Protein AF-A0AAV2IUC1-F1 (afdb_monomer)

Foldseek 3Di:
DDDDDPPQLQLCLFAVVVPDPDDPDDDPPPVVVPLQVVLLVLLVCLCPPQLLNVLLQVLCVLQVNHDDCVQAEDEGATPDQDQWAADLQSRHIYGNSVNDDDSLSSNLSSSLRSLVSSLCSPPVQDCRPDLLSLLLSLLQSLQASCVLAPPDPVVPDDDDVVPSSLVSSLVRSLVVCVSRDPDDSVVSSVSNVVNVVVSNCPNPPQNDRDNDSVSSHNPPGPPDDHNHRDDDNPDDDDDDDDDDDDAQPDPPGGDPVPHPPVSVVQVVCCVVPVDPDDDDPDDDPDDDDDDDDD

InterPro domains:
  IPR019165 Peptidase M76, ATP23 [PF09768] (38-206)
  IPR019165 Peptidase M76, ATP23 [PTHR21711] (30-210)

Radius of gyration: 23.93 Å; Cα contacts (8 Å, |Δi|>4): 328; chains: 1; bounding box: 78×71×51 Å

Secondary structure (DSSP, 8-state):
----------SGGG-GGGS-S-----S-HHHHHHHHHHHHHHHHHHHHH-HHHHHHHHHHHHTT-PPPHHHHEEEE--STT--EEEETTTTEEEEETTT--SHHHHHHHHHHHHHHHHHHHHH---TTT-HHHHHHHHHHHHHHSSTT--SS-TTS--S-HHHHHHHHHHHHHHHHHHHHS---HHHHHHHHHHHHHHHHT--TTTTS---STTTT-GGG--S--------PPS--------------SSTT---GGGS-HHHHHHHHHHHHHT-S--------S---------

Solvent-accessible surface area (backbone atoms only — not comparable to full-atom values): 18021 Å² total; per-residue (Å²): 138,86,79,81,77,77,80,75,78,76,43,54,84,41,40,61,81,78,77,58,100,71,84,80,89,67,98,54,72,74,65,55,55,54,54,47,48,51,40,52,53,45,48,51,50,26,52,78,68,33,35,56,35,43,38,50,51,50,51,25,43,56,32,56,50,69,78,48,66,91,76,28,50,42,75,42,71,46,55,82,88,54,49,53,44,61,42,77,90,80,58,28,34,40,35,13,44,84,63,50,87,46,65,73,53,42,39,29,46,55,27,24,32,47,42,43,52,46,41,41,59,76,65,66,55,42,73,79,89,32,66,57,46,38,34,30,44,35,27,30,21,28,53,54,28,43,74,51,52,88,84,82,48,91,90,55,92,64,99,49,71,75,56,54,41,53,52,42,17,52,57,47,20,45,51,54,50,59,72,43,41,101,60,57,69,68,61,45,49,50,43,39,63,75,40,37,71,68,26,64,70,50,30,78,93,58,76,45,77,41,88,47,71,78,49,28,48,70,93,70,70,74,92,79,69,71,53,87,42,78,87,70,80,90,85,76,84,85,73,86,76,76,88,71,87,75,67,36,94,53,90,90,43,84,46,54,92,76,44,54,72,69,59,51,51,48,52,51,49,29,70,78,66,77,49,96,78,81,81,85,80,81,82,75,91,83,84,82,88,82,90,78,92,131

Organism: Knipowitschia caucasica (NCBI:txid637954)

Structure (mmCIF, N/CA/C/O backbone):
data_AF-A0AAV2IUC1-F1
#
_entry.id   AF-A0AAV2IUC1-F1
#
loop_
_atom_site.group_PDB
_atom_site.id
_atom_site.type_symbol
_atom_site.label_atom_id
_atom_site.label_alt_id
_atom_site.label_comp_id
_atom_site.label_asym_id
_atom_site.label_entity_id
_atom_site.label_seq_id
_atom_site.pdbx_PDB_ins_code
_atom_site.Cartn_x
_atom_site.Cartn_y
_atom_site.Cartn_z
_atom_site.occupancy
_atom_site.B_iso_or_equiv
_atom_site.auth_seq_id
_atom_site.auth_comp_id
_atom_site.auth_asym_id
_atom_site.auth_atom_id
_atom_site.pdbx_PDB_model_num
ATOM 1 N N . MET A 1 1 ? 35.546 -25.249 9.249 1.00 30.86 1 MET A N 1
ATOM 2 C CA . MET A 1 1 ? 34.687 -25.058 8.066 1.00 30.86 1 MET A CA 1
ATOM 3 C C . MET A 1 1 ? 33.597 -24.102 8.484 1.00 30.86 1 MET A C 1
ATOM 5 O O . MET A 1 1 ? 32.862 -24.396 9.415 1.00 30.86 1 MET A O 1
ATOM 9 N N . ASP A 1 2 ? 33.664 -22.920 7.896 1.00 32.53 2 ASP A N 1
ATOM 10 C CA . ASP A 1 2 ? 32.886 -21.725 8.189 1.00 32.53 2 ASP A CA 1
ATOM 11 C C . ASP A 1 2 ? 31.489 -21.859 7.560 1.00 32.53 2 ASP A C 1
ATOM 13 O O . ASP A 1 2 ? 31.381 -22.175 6.375 1.00 32.53 2 ASP A O 1
ATOM 17 N N . GLN A 1 3 ? 30.432 -21.704 8.359 1.00 31.17 3 GLN A N 1
ATOM 18 C CA . GLN A 1 3 ? 29.056 -21.596 7.873 1.00 31.17 3 GLN A CA 1
ATOM 19 C C . GLN A 1 3 ? 28.688 -20.117 7.900 1.00 31.17 3 GLN A C 1
ATOM 21 O O . GLN A 1 3 ? 28.228 -19.586 8.910 1.00 31.17 3 GLN A O 1
ATOM 26 N N . THR A 1 4 ? 28.894 -19.463 6.764 1.00 32.50 4 THR A N 1
ATOM 27 C CA . THR A 1 4 ? 28.327 -18.158 6.451 1.00 32.50 4 THR A CA 1
ATOM 28 C C . THR A 1 4 ? 26.803 -18.247 6.534 1.00 32.50 4 THR A C 1
ATOM 30 O O . THR A 1 4 ? 26.138 -18.792 5.653 1.00 32.50 4 THR A O 1
ATOM 33 N N . LYS A 1 5 ? 26.231 -17.709 7.617 1.00 33.94 5 LYS A N 1
ATOM 34 C CA . LYS A 1 5 ? 24.828 -17.291 7.634 1.00 33.94 5 LYS A CA 1
ATOM 35 C C . LYS A 1 5 ? 24.685 -16.207 6.571 1.00 33.94 5 LYS A C 1
ATOM 37 O O . LYS A 1 5 ? 25.265 -15.134 6.704 1.00 33.94 5 LYS A O 1
ATOM 42 N N . GLN A 1 6 ? 23.974 -16.512 5.493 1.00 31.42 6 GLN A N 1
ATOM 43 C CA . GLN A 1 6 ? 23.418 -15.471 4.645 1.00 31.42 6 GLN A CA 1
ATOM 44 C C . GLN A 1 6 ? 22.388 -14.734 5.501 1.00 31.42 6 GLN A C 1
ATOM 46 O O . GLN A 1 6 ? 21.347 -15.297 5.827 1.00 31.42 6 GLN A O 1
ATOM 51 N N . ASP A 1 7 ? 22.720 -13.520 5.934 1.00 38.28 7 ASP A N 1
ATOM 52 C CA . ASP A 1 7 ? 21.735 -12.594 6.481 1.00 38.28 7 ASP A CA 1
ATOM 53 C C . ASP A 1 7 ? 20.749 -12.275 5.351 1.00 38.28 7 ASP A C 1
ATOM 55 O O . ASP A 1 7 ? 21.075 -11.592 4.378 1.00 38.28 7 ASP A O 1
ATOM 59 N N . GLU A 1 8 ? 19.569 -12.875 5.430 1.00 44.25 8 GLU A N 1
ATOM 60 C CA . GLU A 1 8 ? 18.488 -12.688 4.471 1.00 44.25 8 GLU A CA 1
ATOM 61 C C . GLU A 1 8 ? 17.992 -11.226 4.562 1.00 44.25 8 GLU A C 1
ATOM 63 O O . GLU A 1 8 ? 17.603 -10.740 5.624 1.00 44.25 8 GLU A O 1
ATOM 68 N N . ASP A 1 9 ? 18.074 -10.493 3.445 1.00 56.44 9 ASP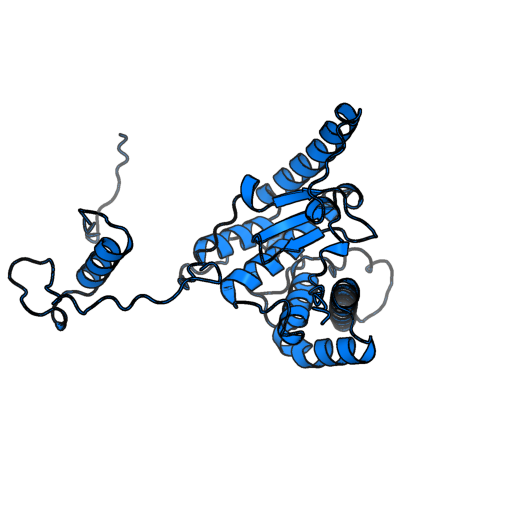 A N 1
ATOM 69 C CA . ASP A 1 9 ? 17.790 -9.052 3.325 1.00 56.44 9 ASP A CA 1
ATOM 70 C C . ASP A 1 9 ? 16.277 -8.793 3.376 1.00 56.44 9 ASP A C 1
ATOM 72 O O . ASP A 1 9 ? 15.610 -8.579 2.365 1.00 56.44 9 ASP A O 1
ATOM 76 N N . TYR A 1 10 ? 15.693 -8.893 4.565 1.00 53.81 10 TYR A N 1
ATOM 77 C CA . TYR A 1 10 ? 14.256 -8.740 4.787 1.00 53.81 10 TYR A CA 1
ATOM 78 C C . TYR A 1 10 ? 13.781 -7.274 4.824 1.00 53.81 10 TYR A C 1
ATOM 80 O O . TYR A 1 10 ? 12.581 -7.033 4.933 1.00 53.81 10 TYR A O 1
ATOM 88 N N . GLY A 1 11 ? 14.691 -6.295 4.756 1.00 57.28 11 GLY A N 1
ATOM 89 C CA . GLY A 1 11 ? 14.372 -4.886 5.023 1.00 57.28 11 GLY A CA 1
ATOM 90 C C . GLY A 1 11 ? 14.109 -4.583 6.508 1.00 57.28 11 GLY A C 1
ATOM 91 O O . GLY A 1 11 ? 13.688 -3.479 6.846 1.00 57.28 11 GLY A O 1
ATOM 92 N N . TYR A 1 12 ? 14.374 -5.535 7.415 1.00 55.41 12 TYR A N 1
ATOM 93 C CA . TYR A 1 12 ? 14.202 -5.357 8.865 1.00 55.41 12 TYR A CA 1
ATOM 94 C C . TYR A 1 12 ? 15.185 -4.366 9.492 1.00 55.41 12 TYR A C 1
ATOM 96 O O . TYR A 1 12 ? 14.948 -3.923 10.612 1.00 55.41 12 TYR A O 1
ATOM 104 N N . ASP A 1 13 ? 16.242 -3.968 8.778 1.00 58.75 13 ASP A N 1
ATOM 105 C CA . ASP A 1 13 ? 17.171 -2.915 9.217 1.00 58.75 13 ASP A CA 1
ATOM 106 C C . ASP A 1 13 ? 16.455 -1.576 9.473 1.00 58.75 13 ASP A C 1
ATOM 108 O O . ASP A 1 13 ? 16.957 -0.719 10.192 1.00 58.75 13 ASP A O 1
ATOM 112 N N . VAL A 1 14 ? 15.250 -1.418 8.923 1.00 58.66 14 VAL A N 1
ATOM 113 C CA . VAL A 1 14 ? 14.373 -0.261 9.112 1.00 58.66 14 VAL A CA 1
ATOM 114 C C . VAL A 1 14 ? 13.629 -0.286 10.462 1.00 58.66 14 VAL A C 1
ATOM 116 O O . VAL A 1 14 ? 13.237 0.763 10.981 1.00 58.66 14 VAL A O 1
ATOM 119 N N . PHE A 1 15 ? 13.455 -1.472 11.054 1.00 57.06 15 PHE A N 1
ATOM 120 C CA . PHE A 1 15 ? 12.685 -1.713 12.279 1.00 57.06 15 PHE A CA 1
ATOM 121 C C . PHE A 1 15 ? 13.601 -2.247 13.395 1.00 57.06 15 PHE A C 1
ATOM 123 O O . PHE A 1 15 ? 13.558 -3.436 13.736 1.00 57.06 15 PHE A O 1
ATOM 130 N N . PRO A 1 16 ? 14.438 -1.389 14.008 1.00 56.94 16 PRO A N 1
ATOM 131 C CA . PRO A 1 16 ? 15.475 -1.816 14.951 1.00 56.94 16 PRO A CA 1
ATOM 132 C C . PRO A 1 16 ? 14.917 -2.551 16.183 1.00 56.94 16 PRO A C 1
ATOM 134 O O . PRO A 1 16 ? 15.596 -3.407 16.758 1.00 56.94 16 PRO A O 1
ATOM 137 N N . GLY A 1 17 ? 13.661 -2.280 16.563 1.00 55.56 17 GLY A N 1
ATOM 138 C CA . GLY A 1 17 ? 12.966 -2.950 17.667 1.00 55.56 17 GLY A CA 1
ATOM 139 C C . GLY A 1 17 ? 12.721 -4.450 17.459 1.00 55.56 17 GLY A C 1
ATOM 140 O O . GLY A 1 17 ? 12.499 -5.168 18.434 1.00 55.56 17 GLY A O 1
ATOM 141 N N . ARG A 1 18 ? 12.805 -4.944 16.217 1.00 60.41 18 ARG A N 1
ATOM 142 C CA . ARG A 1 18 ? 12.524 -6.346 15.863 1.00 60.41 18 ARG A CA 1
ATOM 143 C C . ARG A 1 18 ? 13.768 -7.239 15.852 1.00 60.41 18 ARG A C 1
ATOM 145 O O . ARG A 1 18 ? 13.636 -8.455 15.951 1.00 60.41 18 ARG A O 1
ATOM 152 N N . ASN A 1 19 ? 14.967 -6.649 15.827 1.00 49.88 19 ASN A N 1
ATOM 153 C CA . ASN A 1 19 ? 16.230 -7.373 15.640 1.00 49.88 19 ASN A CA 1
ATOM 154 C C . ASN A 1 19 ? 17.021 -7.678 16.934 1.00 49.88 19 ASN A C 1
ATOM 156 O O . ASN A 1 19 ? 18.089 -8.277 16.842 1.00 49.88 19 ASN A O 1
ATOM 160 N N . ASN A 1 20 ? 16.555 -7.331 18.149 1.00 45.03 20 ASN A N 1
ATOM 161 C CA . ASN A 1 20 ? 17.348 -7.558 19.375 1.00 45.03 20 ASN A CA 1
ATOM 162 C C . ASN A 1 20 ? 16.566 -7.972 20.641 1.00 45.03 20 ASN A C 1
ATOM 164 O O . ASN A 1 20 ? 15.795 -7.212 21.218 1.00 45.03 20 ASN A O 1
ATOM 168 N N . THR A 1 21 ? 16.933 -9.136 21.189 1.00 43.00 21 THR A N 1
ATOM 169 C CA . THR A 1 21 ? 16.549 -9.707 22.500 1.00 43.00 21 THR A CA 1
ATOM 170 C C . THR A 1 21 ? 17.243 -9.055 23.713 1.00 43.00 21 THR A C 1
ATOM 172 O O . THR A 1 21 ? 17.407 -9.682 24.759 1.00 43.00 21 THR A O 1
ATOM 175 N N . LYS A 1 22 ? 17.661 -7.785 23.639 1.00 38.84 22 LYS A N 1
ATOM 176 C CA . LYS A 1 22 ? 18.316 -7.099 24.773 1.00 38.84 22 LYS A CA 1
ATOM 177 C C . LYS A 1 22 ? 17.722 -5.723 25.039 1.00 38.84 22 LYS A C 1
ATOM 179 O O . LYS A 1 22 ? 18.336 -4.695 24.775 1.00 38.84 22 LYS A O 1
ATOM 184 N N . TYR A 1 23 ? 16.547 -5.717 25.660 1.00 37.31 23 TYR A N 1
ATOM 185 C CA . TYR A 1 23 ? 15.989 -4.518 26.276 1.00 37.31 23 TYR A CA 1
ATOM 186 C C . TYR A 1 23 ? 16.801 -4.172 27.540 1.00 37.31 23 TYR A C 1
ATOM 188 O O . TYR A 1 23 ? 16.647 -4.805 28.587 1.00 37.31 23 TYR A O 1
ATOM 196 N N . LYS A 1 24 ? 17.700 -3.179 27.467 1.00 35.50 24 LYS A N 1
ATOM 197 C CA . LYS A 1 24 ? 18.277 -2.568 28.675 1.00 35.50 24 LYS A CA 1
ATOM 198 C C . LYS A 1 24 ? 17.224 -1.653 29.297 1.00 35.50 24 LYS A C 1
ATOM 200 O O . LYS A 1 24 ? 16.929 -0.577 28.794 1.00 35.50 24 LYS A O 1
ATOM 205 N N . LYS A 1 25 ? 16.655 -2.114 30.410 1.00 38.88 25 LYS A N 1
ATOM 206 C CA . LYS A 1 25 ? 15.702 -1.381 31.245 1.00 38.88 25 LYS A CA 1
ATOM 207 C C . LYS A 1 25 ? 16.408 -0.185 31.900 1.00 38.88 25 LYS A C 1
ATOM 209 O O . LYS A 1 25 ? 17.186 -0.368 32.830 1.00 38.88 25 LYS A O 1
ATOM 214 N N . GLY A 1 26 ? 16.130 1.025 31.423 1.00 37.06 26 GLY A N 1
ATOM 215 C CA . GLY A 1 26 ? 16.568 2.267 32.060 1.00 37.06 26 GLY A CA 1
ATOM 216 C C . GLY A 1 26 ? 15.709 3.454 31.626 1.00 37.06 26 GLY A C 1
ATOM 217 O O . GLY A 1 26 ? 15.699 3.790 30.455 1.00 37.06 26 GLY A O 1
ATOM 218 N N . SER A 1 27 ? 14.975 4.041 32.578 1.00 43.00 27 SER A N 1
ATOM 219 C CA . SER A 1 27 ? 14.377 5.394 32.586 1.00 43.00 27 SER A CA 1
ATOM 220 C C . SER A 1 27 ? 13.785 5.969 31.274 1.00 43.00 27 SER A C 1
ATOM 222 O O . SER A 1 27 ? 14.118 7.087 30.900 1.00 43.00 27 SER A O 1
ATOM 224 N N . ILE A 1 28 ? 12.886 5.248 30.584 1.00 49.75 28 ILE A N 1
ATOM 225 C CA . ILE A 1 28 ? 12.195 5.710 29.344 1.00 49.75 28 ILE A CA 1
ATOM 226 C C . ILE A 1 28 ? 10.654 5.642 29.483 1.00 49.75 28 ILE A C 1
ATOM 228 O O . ILE A 1 28 ? 9.900 5.720 28.522 1.00 49.75 28 ILE A O 1
ATOM 232 N N . VAL A 1 29 ? 10.137 5.491 30.702 1.00 47.75 29 VAL A N 1
ATOM 233 C CA . VAL A 1 29 ? 8.723 5.139 30.899 1.00 47.75 29 VAL A CA 1
ATOM 234 C C . VAL A 1 29 ? 7.778 6.292 30.515 1.00 47.75 29 VAL A C 1
ATOM 236 O O . VAL A 1 29 ? 6.747 6.043 29.912 1.00 47.75 29 VAL A O 1
ATOM 239 N N . GLU A 1 30 ? 8.134 7.557 30.739 1.00 37.09 30 GLU A N 1
ATOM 240 C CA . GLU A 1 30 ? 7.184 8.677 30.584 1.00 37.09 30 GLU A CA 1
ATOM 241 C C . GLU A 1 30 ? 7.040 9.198 29.134 1.00 37.09 30 GLU A C 1
ATOM 243 O O . GLU A 1 30 ? 5.937 9.502 28.674 1.00 37.09 30 GLU A O 1
ATOM 248 N N . THR A 1 31 ? 8.130 9.219 28.358 1.00 46.59 31 THR A N 1
ATOM 249 C CA . THR A 1 31 ? 8.127 9.667 26.949 1.00 46.59 31 THR A CA 1
ATOM 250 C C . THR A 1 31 ? 7.590 8.591 25.999 1.00 46.59 31 THR A C 1
ATOM 252 O O . THR A 1 31 ? 6.896 8.901 25.034 1.00 46.59 31 THR A O 1
ATOM 255 N N . LEU A 1 32 ? 7.835 7.310 26.297 1.00 47.47 32 LEU A N 1
ATOM 256 C CA . LEU A 1 32 ? 7.344 6.195 25.482 1.00 47.47 32 LEU A CA 1
ATOM 257 C C . LEU A 1 32 ? 5.811 6.085 25.533 1.00 47.47 32 LEU A C 1
ATOM 259 O O . LEU A 1 32 ? 5.182 5.765 24.526 1.00 47.47 32 LEU A O 1
ATOM 263 N N . PHE A 1 33 ? 5.193 6.415 26.674 1.00 47.25 33 PHE A N 1
ATOM 264 C CA . PHE A 1 33 ? 3.736 6.376 26.819 1.00 47.25 33 PHE A CA 1
ATOM 265 C C . PHE A 1 33 ? 3.012 7.484 26.038 1.00 47.25 33 PHE A C 1
ATOM 267 O O . PHE A 1 33 ? 1.914 7.245 25.541 1.00 47.25 33 PHE A O 1
ATOM 274 N N . THR A 1 34 ? 3.601 8.671 25.866 1.00 56.97 34 THR A N 1
ATOM 275 C CA . THR A 1 34 ? 2.925 9.813 25.214 1.00 56.97 34 THR A CA 1
ATOM 276 C C . THR A 1 34 ? 2.964 9.750 23.684 1.00 56.97 34 THR A C 1
ATOM 278 O O . THR A 1 34 ? 1.941 9.992 23.035 1.00 56.97 34 THR A O 1
ATOM 281 N N . PHE A 1 35 ? 4.102 9.376 23.089 1.00 57.94 35 PHE A N 1
ATOM 282 C CA . PHE A 1 35 ? 4.220 9.226 21.630 1.00 57.94 35 PHE A CA 1
ATOM 283 C C . PHE A 1 35 ? 3.476 7.998 21.107 1.00 57.94 35 PHE A C 1
ATOM 285 O O . PHE A 1 35 ? 2.750 8.109 20.114 1.00 57.94 35 PHE A O 1
ATOM 292 N N . ASN A 1 36 ? 3.563 6.871 21.822 1.00 64.56 36 ASN A N 1
ATOM 293 C CA . ASN A 1 36 ? 2.796 5.679 21.476 1.00 64.56 36 ASN A CA 1
ATOM 294 C C . ASN A 1 36 ? 1.292 5.980 21.550 1.00 64.56 36 ASN A C 1
ATOM 296 O O . ASN A 1 36 ? 0.567 5.718 20.594 1.00 64.56 36 ASN A O 1
ATOM 300 N N . HIS A 1 37 ? 0.832 6.677 22.598 1.00 80.06 37 HIS A N 1
ATOM 301 C CA . HIS A 1 37 ? -0.564 7.107 22.695 1.00 80.06 37 HIS A CA 1
ATOM 302 C C . HIS A 1 37 ? -0.991 7.998 21.517 1.00 80.06 37 HIS A C 1
ATOM 304 O O . HIS A 1 37 ? -2.065 7.793 20.955 1.00 80.06 37 HIS A O 1
ATOM 310 N N . LYS A 1 38 ? -0.156 8.953 21.080 1.00 89.19 38 LYS A N 1
ATOM 311 C CA . LYS A 1 38 ? -0.465 9.785 19.903 1.00 89.19 38 LYS A CA 1
ATOM 312 C C . LYS A 1 38 ? -0.623 8.938 18.637 1.00 89.19 38 LYS A C 1
ATOM 314 O O . LYS A 1 38 ? -1.614 9.107 17.928 1.00 89.19 38 LYS A O 1
ATOM 319 N N . CYS A 1 39 ? 0.321 8.037 18.360 1.00 93.06 39 CYS A N 1
ATOM 320 C CA . CYS A 1 39 ? 0.242 7.152 17.197 1.00 93.06 39 CYS A CA 1
ATOM 321 C C . CYS A 1 39 ? -1.015 6.274 17.249 1.00 93.06 39 CYS A C 1
ATOM 323 O O . CYS A 1 39 ? -1.762 6.230 16.274 1.00 93.06 39 CYS A O 1
ATOM 325 N N . GLN A 1 40 ? -1.313 5.676 18.404 1.00 93.69 40 GLN A N 1
ATOM 326 C CA . GLN A 1 40 ? -2.501 4.844 18.610 1.00 93.69 40 GLN A CA 1
ATOM 327 C C . GLN A 1 40 ? -3.808 5.620 18.401 1.00 93.69 40 GLN A C 1
ATOM 329 O O . GLN A 1 40 ? -4.721 5.127 17.740 1.00 93.69 40 GLN A O 1
ATOM 334 N N . VAL A 1 41 ? -3.901 6.857 18.900 1.00 93.44 41 VAL A N 1
ATOM 335 C CA . VAL A 1 41 ? -5.072 7.725 18.684 1.00 93.44 41 VAL A CA 1
ATOM 336 C C . VAL A 1 41 ? -5.233 8.069 17.204 1.00 93.44 41 VAL A C 1
ATOM 338 O O . VAL A 1 41 ? -6.336 7.982 16.661 1.00 93.44 41 VAL A O 1
ATOM 341 N N . MET A 1 42 ? -4.142 8.431 16.526 1.00 95.81 42 MET A N 1
ATOM 342 C CA . MET A 1 42 ? -4.182 8.755 15.099 1.00 95.81 42 MET A CA 1
ATOM 343 C C . MET A 1 42 ? -4.529 7.532 14.245 1.00 95.81 42 MET A C 1
ATOM 345 O O . MET A 1 42 ? -5.285 7.655 13.279 1.00 95.81 42 MET A O 1
ATOM 349 N N . LEU A 1 43 ? -4.014 6.356 14.605 1.00 96.25 43 LEU A N 1
ATOM 350 C CA . LEU A 1 43 ? -4.356 5.081 13.985 1.00 96.25 43 LEU A CA 1
ATOM 351 C C . LEU A 1 43 ? -5.841 4.761 14.175 1.00 96.25 43 LEU A C 1
ATOM 353 O O . LEU A 1 43 ? -6.518 4.447 13.198 1.00 96.25 43 LEU A O 1
ATOM 357 N N . GLN A 1 44 ? -6.365 4.891 15.397 1.00 95.06 44 GLN A N 1
ATOM 358 C CA . GLN A 1 44 ? -7.787 4.678 15.675 1.00 95.06 44 GLN A CA 1
ATOM 359 C C . GLN A 1 44 ? -8.646 5.569 14.777 1.00 95.06 44 GLN A C 1
ATOM 361 O O . GLN A 1 44 ? -9.541 5.092 14.083 1.00 95.06 44 GLN A O 1
ATOM 366 N N . PHE A 1 45 ? -8.314 6.859 14.713 1.00 95.44 45 PHE A N 1
ATOM 367 C CA . PHE A 1 45 ? -9.027 7.794 13.855 1.00 95.44 45 PHE A CA 1
ATOM 368 C C . PHE A 1 45 ? -8.906 7.427 12.368 1.00 95.44 45 PHE A C 1
ATOM 370 O O . PHE A 1 45 ? -9.892 7.516 11.634 1.00 95.44 45 PHE A O 1
ATOM 377 N N . ALA A 1 46 ? -7.728 6.992 11.909 1.00 96.00 46 ALA A N 1
ATOM 378 C CA . ALA A 1 46 ? -7.515 6.567 10.528 1.00 96.00 46 ALA A CA 1
ATOM 379 C C . ALA A 1 46 ? -8.392 5.359 10.171 1.00 96.00 46 ALA A C 1
ATOM 381 O O . ALA A 1 46 ? -9.095 5.397 9.163 1.00 96.00 46 ALA A O 1
ATOM 382 N N . VAL A 1 47 ? -8.403 4.328 11.014 1.00 94.81 47 VAL A N 1
ATOM 383 C CA . VAL A 1 47 ? -9.183 3.097 10.815 1.00 94.81 47 VAL A CA 1
ATOM 384 C C . VAL A 1 47 ? -10.692 3.364 10.863 1.00 94.81 47 VAL A C 1
ATOM 386 O O . VAL A 1 47 ? -11.433 2.858 10.019 1.00 94.81 47 VAL A O 1
ATOM 389 N N . ASP A 1 48 ? -11.155 4.211 11.783 1.00 91.88 48 ASP A N 1
ATOM 390 C CA . ASP A 1 48 ? -12.590 4.434 11.992 1.00 91.88 48 ASP A CA 1
ATOM 391 C C . ASP A 1 48 ? -13.222 5.388 10.975 1.00 91.88 48 ASP A C 1
ATOM 393 O O . ASP A 1 48 ? -14.409 5.256 10.631 1.00 91.88 48 ASP A O 1
ATOM 397 N N . THR A 1 49 ? -12.445 6.373 10.508 1.00 90.94 49 THR A N 1
ATOM 398 C CA . THR A 1 49 ? -12.968 7.512 9.738 1.00 90.94 49 THR A CA 1
ATOM 399 C C . THR A 1 49 ? -12.480 7.570 8.296 1.00 90.94 49 THR A C 1
ATOM 401 O O . THR A 1 49 ? -13.159 8.181 7.464 1.00 90.94 49 THR A O 1
ATOM 404 N N . SER A 1 50 ? -11.340 6.952 7.957 1.00 93.44 50 SER A N 1
ATOM 405 C CA . SER A 1 50 ? -10.855 6.949 6.576 1.00 93.44 50 SER A CA 1
ATOM 406 C C . SER A 1 50 ? -11.704 5.997 5.733 1.00 93.44 50 SER A C 1
ATOM 408 O O . SER A 1 50 ? -11.688 4.790 5.979 1.00 93.44 50 SER A O 1
ATOM 410 N N . PRO A 1 51 ? -12.415 6.479 4.696 1.00 93.38 51 PRO A N 1
ATOM 411 C CA . PRO A 1 51 ? -13.176 5.589 3.824 1.00 93.38 51 PRO A CA 1
ATOM 412 C C . PRO A 1 51 ? -12.260 4.593 3.099 1.00 93.38 51 PRO A C 1
ATOM 414 O O . PRO A 1 51 ? -12.662 3.459 2.870 1.00 93.38 51 PRO A O 1
ATOM 417 N N . TYR A 1 52 ? -11.004 4.974 2.840 1.00 94.62 52 TYR A N 1
ATOM 418 C CA . TYR A 1 52 ? -10.004 4.097 2.237 1.00 94.62 52 TYR A CA 1
ATOM 419 C C . TYR A 1 52 ? -9.677 2.910 3.144 1.00 94.62 52 TYR A C 1
ATOM 421 O O . TYR A 1 52 ? -9.791 1.762 2.719 1.00 94.62 52 TYR A O 1
ATOM 429 N N . ALA A 1 53 ? -9.343 3.184 4.409 1.00 95.69 53 ALA A N 1
ATOM 430 C CA . ALA A 1 53 ? -9.033 2.139 5.378 1.00 95.69 53 ALA A CA 1
ATOM 431 C C . ALA A 1 53 ? -10.245 1.227 5.605 1.00 95.69 53 ALA A C 1
ATOM 433 O O . ALA A 1 53 ? -10.111 0.009 5.560 1.00 95.69 53 ALA A O 1
ATOM 434 N N . LYS A 1 54 ? -11.450 1.791 5.759 1.00 95.19 54 LYS A N 1
ATOM 435 C CA . LYS A 1 54 ? -12.678 1.002 5.948 1.00 95.19 54 LYS A CA 1
ATOM 436 C C . LYS A 1 54 ? -12.976 0.083 4.769 1.00 95.19 54 LYS A C 1
ATOM 438 O O . LYS A 1 54 ? -13.375 -1.059 4.986 1.00 95.19 54 LYS A O 1
ATOM 443 N N . LEU A 1 55 ? -12.792 0.568 3.541 1.00 94.94 55 LEU A N 1
ATOM 444 C CA . LEU A 1 55 ? -12.994 -0.235 2.339 1.00 94.94 55 LEU A CA 1
ATOM 445 C C . LEU A 1 55 ? -11.997 -1.399 2.299 1.00 94.94 55 LEU A C 1
ATOM 447 O O . LEU A 1 55 ? -12.423 -2.540 2.137 1.00 94.94 55 LEU A O 1
ATO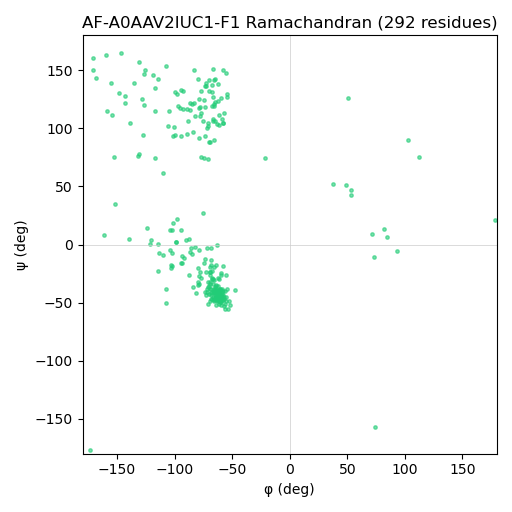M 451 N N . LEU A 1 56 ? -10.706 -1.135 2.525 1.00 95.88 56 LEU A N 1
ATOM 452 C CA . LEU A 1 56 ? -9.666 -2.170 2.565 1.00 95.88 56 LEU A CA 1
ATOM 453 C C . LEU A 1 56 ? -9.926 -3.203 3.665 1.00 95.88 56 LEU A C 1
ATOM 455 O O . LEU A 1 56 ? -9.943 -4.397 3.386 1.00 95.88 56 LEU A O 1
ATOM 459 N N . LEU A 1 57 ? -10.217 -2.763 4.890 1.00 95.75 57 LEU A N 1
ATOM 460 C CA . LEU A 1 57 ? -10.521 -3.651 6.017 1.00 95.75 57 LEU A CA 1
ATOM 461 C C . LEU A 1 57 ? -11.760 -4.518 5.748 1.00 95.75 57 LEU A C 1
ATOM 463 O O . LEU A 1 57 ? -11.770 -5.703 6.080 1.00 95.75 57 LEU A O 1
ATOM 467 N N . SER A 1 58 ? -12.791 -3.950 5.116 1.00 94.50 58 SER A N 1
ATOM 468 C CA . SER A 1 58 ? -13.987 -4.688 4.695 1.00 94.50 58 SER A CA 1
ATOM 469 C C . SER A 1 58 ? -13.660 -5.727 3.618 1.00 94.50 58 SER A C 1
ATOM 471 O O . SER A 1 58 ? -14.037 -6.891 3.746 1.00 94.50 58 SER A O 1
ATOM 473 N N . ALA A 1 59 ? -12.902 -5.339 2.589 1.00 94.00 59 ALA A N 1
ATOM 474 C CA . ALA A 1 59 ? -12.475 -6.243 1.525 1.00 94.00 59 ALA A CA 1
ATOM 475 C C . ALA A 1 59 ? -11.624 -7.398 2.074 1.00 94.00 59 ALA A C 1
ATOM 477 O O . ALA A 1 59 ? -11.889 -8.556 1.772 1.00 94.00 59 ALA A O 1
ATOM 478 N N . MET A 1 60 ? -10.662 -7.101 2.948 1.00 94.69 60 MET A N 1
ATOM 479 C CA . MET A 1 60 ? -9.825 -8.103 3.608 1.00 94.69 60 MET A CA 1
ATOM 480 C C . MET A 1 60 ? -10.644 -9.063 4.476 1.00 94.69 60 MET A C 1
ATOM 482 O O . MET A 1 60 ? -10.434 -10.274 4.412 1.00 94.69 60 MET A O 1
ATOM 486 N N . LYS A 1 61 ? -11.625 -8.553 5.235 1.00 94.56 61 LYS A N 1
ATOM 487 C CA . LYS A 1 61 ? -12.558 -9.391 6.001 1.00 94.56 61 LYS A CA 1
ATOM 488 C C . LYS A 1 61 ? -13.342 -10.339 5.086 1.00 94.56 61 LYS A C 1
ATOM 490 O O . LYS A 1 61 ? -13.455 -11.519 5.401 1.00 94.56 61 LYS A O 1
ATOM 495 N N . ASN A 1 62 ? -13.845 -9.844 3.955 1.00 91.81 62 ASN A N 1
ATOM 496 C CA . ASN A 1 62 ? -14.617 -10.645 2.999 1.00 91.81 62 ASN A CA 1
ATOM 497 C C . ASN A 1 62 ? -13.763 -11.689 2.257 1.00 91.81 62 ASN A C 1
ATOM 499 O O . ASN A 1 62 ? -14.287 -12.726 1.857 1.00 91.81 62 ASN A O 1
ATOM 503 N N . SER A 1 63 ? -12.459 -11.443 2.120 1.00 89.25 63 SER A N 1
ATOM 504 C CA . SER A 1 63 ? -11.489 -12.381 1.537 1.00 89.25 63 SER A CA 1
ATOM 505 C C . SER A 1 63 ? -10.887 -13.371 2.547 1.00 89.25 63 SER A C 1
ATOM 507 O O . SER A 1 63 ? -9.990 -14.128 2.194 1.00 89.25 63 SER A O 1
ATOM 509 N N . GLY A 1 64 ? -11.343 -13.373 3.807 1.00 91.25 64 GLY A N 1
ATOM 510 C CA . GLY A 1 64 ? -10.853 -14.298 4.839 1.00 91.25 64 GLY A CA 1
ATOM 511 C C . GLY A 1 64 ? -9.571 -13.862 5.563 1.00 91.25 64 GLY A C 1
ATOM 512 O O . GLY A 1 64 ? -9.066 -14.605 6.400 1.00 91.25 64 GLY A O 1
ATOM 513 N N . CYS A 1 65 ? -9.077 -12.646 5.321 1.00 91.06 65 CYS A N 1
ATOM 514 C CA . CYS A 1 65 ? -7.871 -12.093 5.947 1.00 91.06 65 CYS A CA 1
ATOM 515 C C . CYS A 1 65 ? -8.227 -10.972 6.924 1.00 91.06 65 CYS A C 1
ATOM 517 O O . CYS A 1 65 ? -7.864 -9.811 6.738 1.00 91.06 65 CYS A O 1
ATOM 519 N N . GLN A 1 66 ? -9.002 -11.295 7.957 1.00 92.56 66 GLN A N 1
ATOM 520 C CA . GLN A 1 66 ? -9.490 -10.285 8.888 1.00 92.56 66 GLN A CA 1
ATOM 521 C C . GLN A 1 66 ? -8.344 -9.577 9.630 1.00 92.56 66 GLN A C 1
ATOM 523 O O . GLN A 1 66 ? -7.562 -10.197 10.350 1.00 92.56 66 GLN A O 1
ATOM 528 N N . VAL A 1 67 ? -8.312 -8.248 9.515 1.00 92.38 67 VAL A 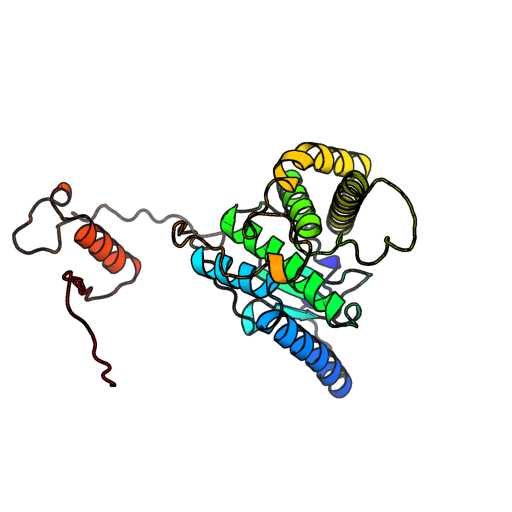N 1
ATOM 529 C CA . VAL A 1 67 ? -7.346 -7.388 10.202 1.00 92.38 67 VAL A CA 1
ATOM 530 C C . VAL A 1 67 ? -7.945 -6.858 11.502 1.00 92.38 67 VAL A C 1
ATOM 532 O O . VAL A 1 67 ? -8.926 -6.118 11.514 1.00 92.38 67 VAL A O 1
ATOM 535 N N . PHE A 1 68 ? -7.322 -7.231 12.612 1.00 90.06 68 PHE A N 1
ATOM 536 C CA . PHE A 1 68 ? -7.557 -6.691 13.951 1.00 90.06 68 PHE A CA 1
ATOM 537 C C . PHE A 1 68 ? -6.525 -5.621 14.296 1.00 90.06 68 PHE A C 1
ATOM 539 O O . PHE A 1 68 ? -5.326 -5.895 14.210 1.00 90.06 68 PHE A O 1
ATOM 546 N N . LYS A 1 69 ? -6.996 -4.453 14.746 1.00 88.62 69 LYS A N 1
ATOM 547 C CA . LYS A 1 69 ? -6.156 -3.308 15.118 1.00 88.62 69 LYS A CA 1
ATOM 548 C C . LYS A 1 69 ? -5.055 -3.696 16.115 1.00 88.62 69 LYS A C 1
ATOM 550 O O . LYS A 1 69 ? -3.885 -3.492 15.829 1.00 88.62 69 LYS A O 1
ATOM 555 N N . ASP A 1 70 ? -5.427 -4.349 17.215 1.00 87.00 70 ASP A N 1
ATOM 556 C CA . ASP A 1 70 ? -4.509 -4.637 18.331 1.00 87.00 70 ASP A CA 1
ATOM 557 C C . ASP A 1 70 ? -3.482 -5.747 18.032 1.00 87.00 70 ASP A C 1
ATOM 559 O O . ASP A 1 70 ? -2.533 -5.930 18.789 1.00 87.00 70 ASP A O 1
ATOM 563 N N . ARG A 1 71 ? -3.659 -6.502 16.938 1.00 90.12 71 ARG A N 1
ATOM 564 C CA . ARG A 1 71 ? -2.756 -7.601 16.540 1.00 90.12 71 ARG A CA 1
ATOM 565 C C . ARG A 1 71 ? -1.906 -7.259 15.322 1.00 90.12 71 ARG A C 1
ATOM 567 O O . ARG A 1 71 ? -0.754 -7.681 15.250 1.00 90.12 71 ARG A O 1
ATOM 574 N N . HIS A 1 72 ? -2.481 -6.547 14.357 1.00 94.69 72 HIS A N 1
ATOM 575 C CA . HIS A 1 72 ? -1.848 -6.316 13.060 1.00 94.69 72 HIS A CA 1
ATOM 576 C C . HIS A 1 72 ? -1.270 -4.913 12.909 1.00 94.69 72 HIS A C 1
ATOM 578 O O . HIS A 1 72 ? -0.659 -4.667 11.885 1.00 94.69 72 HIS A O 1
ATOM 584 N N . PHE A 1 73 ? -1.447 -3.996 13.862 1.00 95.75 73 PHE A N 1
ATOM 585 C CA . PHE A 1 73 ? -0.803 -2.685 13.805 1.00 95.75 73 PHE A CA 1
ATOM 586 C C . PHE A 1 73 ? 0.150 -2.500 14.981 1.00 95.75 73 PHE A C 1
ATOM 588 O O . PHE A 1 73 ? -0.210 -2.766 16.127 1.00 95.75 73 PHE A O 1
ATOM 595 N N . ALA A 1 74 ? 1.347 -2.001 14.692 1.00 93.56 74 ALA A N 1
ATOM 596 C CA . ALA A 1 74 ? 2.366 -1.679 15.678 1.00 93.56 74 ALA A CA 1
ATOM 597 C C . ALA A 1 74 ? 2.864 -0.246 15.460 1.00 93.56 74 ALA A C 1
ATOM 599 O O . ALA A 1 74 ? 3.295 0.108 14.367 1.00 93.56 74 ALA A O 1
ATOM 600 N N . CYS A 1 75 ? 2.799 0.581 16.502 1.00 93.56 75 CYS A N 1
ATOM 601 C CA . CYS A 1 75 ? 3.464 1.882 16.525 1.00 93.56 75 CYS A CA 1
ATOM 602 C C . CYS A 1 75 ? 4.881 1.688 17.069 1.00 93.56 75 CYS A C 1
ATOM 604 O O . CYS A 1 75 ? 5.037 1.276 18.221 1.00 93.56 75 CYS A O 1
ATOM 606 N N . GLU A 1 76 ? 5.887 1.968 16.245 1.00 90.69 76 GLU A N 1
ATOM 607 C CA . GLU A 1 76 ? 7.304 1.765 16.562 1.00 90.69 76 GLU A CA 1
ATOM 608 C C . GLU A 1 76 ? 8.110 3.027 16.225 1.00 90.69 76 GLU A C 1
ATOM 610 O O . GLU A 1 76 ? 7.687 3.842 15.403 1.00 90.69 76 GLU A O 1
ATOM 615 N N . ASP A 1 77 ? 9.271 3.193 16.860 1.00 88.44 77 ASP A N 1
ATOM 616 C CA . ASP A 1 77 ? 10.275 4.159 16.412 1.00 88.44 77 ASP A CA 1
ATOM 617 C C . ASP A 1 77 ? 11.156 3.476 15.360 1.00 88.44 77 ASP A C 1
ATOM 619 O O . ASP A 1 77 ? 11.755 2.431 15.627 1.00 88.44 77 ASP A O 1
ATOM 623 N N . CYS A 1 78 ? 11.209 4.052 14.162 1.00 85.75 78 CYS A N 1
ATOM 624 C CA . CYS A 1 78 ? 11.965 3.507 13.036 1.00 85.75 78 CYS A CA 1
ATOM 625 C C . CYS A 1 78 ? 13.210 4.340 12.746 1.00 85.75 78 CYS A C 1
ATOM 627 O O . CYS A 1 78 ? 13.216 5.557 12.962 1.00 85.75 78 CYS A O 1
ATOM 629 N N . ASP A 1 79 ? 14.221 3.707 12.161 1.00 79.19 79 ASP A N 1
ATOM 630 C CA . ASP A 1 79 ? 15.391 4.418 11.655 1.00 79.19 79 ASP A CA 1
ATOM 631 C C . ASP A 1 79 ? 15.125 4.991 10.251 1.00 79.19 79 ASP A C 1
ATOM 633 O O . ASP A 1 79 ? 14.354 4.458 9.452 1.00 79.19 79 ASP A O 1
ATOM 637 N N . GLY A 1 80 ? 15.775 6.111 9.931 1.00 77.69 80 GLY A N 1
ATOM 638 C CA . GLY A 1 80 ? 15.640 6.766 8.628 1.00 77.69 80 GLY A CA 1
ATOM 639 C C . GLY A 1 80 ? 14.313 7.512 8.428 1.00 77.69 80 GLY A C 1
ATOM 640 O O . GLY A 1 80 ? 13.668 7.958 9.374 1.00 77.69 80 GLY A O 1
ATOM 641 N N . SER A 1 81 ? 13.934 7.714 7.161 1.00 78.44 81 SER A N 1
ATOM 642 C CA . SER A 1 81 ? 12.792 8.552 6.748 1.00 78.44 81 SER A CA 1
ATOM 643 C C . SER A 1 81 ? 11.533 7.766 6.359 1.00 78.44 81 SER A C 1
ATOM 645 O O . SER A 1 81 ? 10.594 8.326 5.785 1.00 78.44 81 SER A O 1
ATOM 647 N N . VAL A 1 82 ? 11.491 6.469 6.662 1.00 85.25 82 VAL A N 1
ATOM 648 C CA . VAL A 1 82 ? 10.326 5.611 6.409 1.00 85.25 82 VAL A CA 1
ATOM 649 C C . VAL A 1 82 ? 9.169 5.957 7.338 1.00 85.25 82 VAL A C 1
ATOM 651 O O . VAL A 1 82 ? 9.353 6.278 8.507 1.00 85.25 82 VAL A O 1
ATOM 654 N N . SER A 1 83 ? 7.945 5.916 6.827 1.00 90.62 83 SER A N 1
ATOM 655 C CA . SER A 1 83 ? 6.763 6.243 7.636 1.00 90.62 83 SER A CA 1
ATOM 656 C C . SER A 1 83 ? 5.986 5.004 8.079 1.00 90.62 83 SER A C 1
ATOM 658 O O . SER A 1 83 ? 5.237 5.077 9.047 1.00 90.62 83 SER A O 1
ATOM 660 N N . GLY A 1 84 ? 6.207 3.861 7.437 1.00 93.31 84 GLY A N 1
ATOM 661 C CA . GLY A 1 84 ? 5.627 2.583 7.816 1.00 93.31 84 GLY A CA 1
ATOM 662 C C . GLY A 1 84 ? 6.191 1.444 6.975 1.00 93.31 84 GLY A C 1
ATOM 663 O O . GLY A 1 84 ? 7.101 1.661 6.172 1.00 93.31 84 GLY A O 1
ATOM 664 N N . GLY A 1 85 ? 5.665 0.246 7.201 1.00 93.69 85 GLY A N 1
ATOM 665 C CA . GLY A 1 85 ? 5.920 -0.919 6.363 1.00 93.69 85 GLY A CA 1
ATOM 666 C C . GLY A 1 85 ? 5.015 -2.094 6.720 1.00 93.69 85 GLY A C 1
ATOM 667 O O . GLY A 1 85 ? 4.479 -2.170 7.829 1.00 93.69 85 GLY A O 1
ATOM 668 N N . PHE A 1 86 ? 4.874 -3.033 5.790 1.00 95.31 86 PHE A N 1
ATOM 669 C CA . PHE A 1 86 ? 4.175 -4.294 6.001 1.00 95.31 86 PHE A CA 1
ATOM 670 C C . PHE A 1 86 ? 5.175 -5.443 6.155 1.00 95.31 86 PHE A C 1
ATOM 672 O O . PHE A 1 86 ? 5.885 -5.810 5.220 1.00 95.31 86 PHE A O 1
ATOM 679 N N . ASP A 1 87 ? 5.202 -6.044 7.340 1.00 91.44 87 ASP A N 1
ATOM 680 C CA . ASP A 1 87 ? 5.943 -7.268 7.608 1.00 91.44 87 ASP A CA 1
ATOM 681 C C . ASP A 1 87 ? 5.063 -8.479 7.288 1.00 91.44 87 ASP A C 1
ATOM 683 O O . ASP A 1 87 ? 4.153 -8.828 8.044 1.00 91.44 87 ASP A O 1
ATOM 687 N N . ALA A 1 88 ? 5.364 -9.152 6.179 1.00 90.56 88 ALA A N 1
ATOM 688 C CA . ALA A 1 88 ? 4.645 -10.340 5.742 1.00 90.56 88 ALA A CA 1
ATOM 689 C C . ALA A 1 88 ? 4.811 -11.547 6.684 1.00 90.56 88 ALA A C 1
ATOM 691 O O . ALA A 1 88 ? 3.885 -12.350 6.802 1.00 90.56 88 ALA A O 1
ATOM 692 N N . ALA A 1 89 ? 5.947 -11.679 7.379 1.00 88.12 89 ALA A N 1
ATOM 693 C CA . ALA A 1 89 ? 6.226 -12.831 8.236 1.00 88.12 89 ALA A CA 1
ATOM 694 C C . ALA A 1 89 ? 5.347 -12.827 9.493 1.00 88.12 89 ALA A C 1
ATOM 696 O O . ALA A 1 89 ? 4.789 -13.858 9.873 1.00 88.12 89 ALA A O 1
ATOM 697 N N . SER A 1 90 ? 5.178 -11.657 10.113 1.00 87.19 90 SER A N 1
ATOM 698 C CA . SER A 1 90 ? 4.267 -11.470 11.253 1.00 87.19 90 SER A CA 1
ATOM 699 C C . SER A 1 90 ? 2.858 -11.024 10.841 1.00 87.19 90 SER A C 1
ATOM 701 O O . SER A 1 90 ? 1.928 -11.064 11.653 1.00 87.19 90 SER A O 1
ATOM 703 N N . SER A 1 91 ? 2.690 -10.629 9.574 1.00 91.62 91 SER A N 1
ATOM 704 C CA . SER A 1 91 ? 1.498 -9.967 9.037 1.00 91.62 91 SER A CA 1
ATOM 705 C C . SER A 1 91 ? 1.108 -8.736 9.844 1.00 91.62 91 SER A C 1
ATOM 707 O O . SER A 1 91 ? -0.051 -8.549 10.217 1.00 91.62 91 SER A O 1
ATOM 709 N N . GLN A 1 92 ? 2.102 -7.903 10.135 1.00 94.06 92 GLN A N 1
ATOM 710 C CA . GLN A 1 92 ? 1.922 -6.659 10.865 1.00 94.06 92 GLN A CA 1
ATOM 711 C C . GLN A 1 92 ? 2.237 -5.455 9.989 1.00 94.06 92 GLN A C 1
ATOM 713 O O . GLN A 1 92 ? 3.179 -5.449 9.207 1.00 94.06 92 GLN A O 1
ATOM 718 N N . ILE A 1 93 ? 1.445 -4.415 10.181 1.00 96.12 93 ILE A N 1
ATOM 719 C CA . ILE A 1 93 ? 1.652 -3.069 9.687 1.00 96.12 93 ILE A CA 1
ATOM 720 C C . ILE A 1 93 ? 2.390 -2.300 10.777 1.00 96.12 93 ILE A C 1
ATOM 722 O O . ILE A 1 93 ? 1.865 -2.095 11.875 1.00 96.12 93 ILE A O 1
ATOM 726 N N . VAL A 1 94 ? 3.600 -1.865 10.464 1.00 94.88 94 VAL A N 1
ATOM 727 C CA . VAL A 1 94 ? 4.407 -1.008 11.324 1.00 94.88 94 VAL A CA 1
ATOM 728 C C . VAL A 1 94 ? 4.185 0.441 10.929 1.00 94.88 94 VAL A C 1
ATOM 730 O O . VAL A 1 94 ? 4.218 0.791 9.752 1.00 94.88 94 VAL A O 1
ATOM 733 N N . LEU A 1 95 ? 3.952 1.292 11.921 1.00 96.06 95 LEU A N 1
ATOM 734 C CA . LEU A 1 95 ? 3.765 2.728 11.775 1.00 96.06 95 LEU A CA 1
ATOM 735 C C . LEU A 1 95 ? 4.888 3.430 12.527 1.00 96.06 95 LEU A C 1
ATOM 737 O O . LEU A 1 95 ? 4.970 3.343 13.754 1.00 96.06 95 LEU A O 1
ATOM 741 N N . CYS A 1 96 ? 5.735 4.139 11.787 1.00 93.38 96 CYS A N 1
ATOM 742 C CA . CYS A 1 96 ? 6.898 4.823 12.333 1.00 93.38 96 CYS A CA 1
ATOM 743 C C . CYS A 1 96 ? 6.458 6.127 13.002 1.00 93.38 96 CYS A C 1
ATOM 745 O O . CYS A 1 96 ? 6.325 7.176 12.360 1.00 93.38 96 CYS A O 1
ATOM 747 N N . GLN A 1 97 ? 6.171 6.061 14.302 1.00 91.75 97 GLN A N 1
ATOM 748 C CA . GLN A 1 97 ? 5.547 7.154 15.054 1.00 91.75 97 GLN A CA 1
ATOM 749 C C . GLN A 1 97 ? 6.410 8.426 15.066 1.00 91.75 97 GLN A C 1
ATOM 751 O O . GLN A 1 97 ? 5.884 9.541 15.095 1.00 91.75 97 GLN A O 1
ATOM 756 N N . ASN A 1 98 ? 7.731 8.264 14.986 1.00 90.31 98 ASN A N 1
ATOM 757 C CA . ASN A 1 98 ? 8.705 9.344 14.914 1.00 90.31 98 ASN A CA 1
ATOM 758 C C . ASN A 1 98 ? 8.666 10.110 13.580 1.00 90.31 98 ASN A C 1
ATOM 760 O O . ASN A 1 98 ? 9.091 11.259 13.550 1.00 90.31 98 ASN A O 1
ATOM 764 N N . ASN A 1 99 ? 8.090 9.529 12.522 1.00 90.19 99 ASN A N 1
ATOM 765 C CA . ASN A 1 99 ? 8.004 10.132 11.186 1.00 90.19 99 ASN A CA 1
ATOM 766 C C . ASN A 1 99 ? 6.568 10.554 10.797 1.00 90.19 99 ASN A C 1
ATOM 768 O O . ASN A 1 99 ? 6.353 11.273 9.813 1.00 90.19 99 ASN A O 1
ATOM 772 N N . ILE A 1 100 ? 5.556 10.174 11.588 1.00 91.88 100 ILE A N 1
ATOM 773 C CA . ILE A 1 100 ? 4.148 10.520 11.346 1.00 91.88 100 ILE A CA 1
ATOM 774 C C . ILE A 1 100 ? 3.670 11.603 12.322 1.00 91.88 100 ILE A C 1
ATOM 776 O O . ILE A 1 100 ? 3.300 11.344 13.465 1.00 91.88 100 ILE A O 1
ATOM 780 N N . HIS A 1 101 ? 3.591 12.847 11.845 1.00 89.69 101 HIS A N 1
ATOM 781 C CA . HIS A 1 101 ? 3.211 13.981 12.700 1.00 89.69 101 HIS A CA 1
ATOM 782 C C . HIS A 1 101 ? 1.771 14.481 12.530 1.00 89.69 101 HIS A C 1
ATOM 784 O O . HIS A 1 101 ? 1.258 15.143 13.436 1.00 89.69 101 HIS A O 1
ATOM 790 N N . GLN A 1 102 ? 1.122 14.180 11.398 1.00 93.06 102 GLN A N 1
ATOM 791 C CA . GLN A 1 102 ? -0.191 14.718 11.016 1.00 93.06 102 GLN A CA 1
ATOM 792 C C . GLN A 1 102 ? -1.186 13.606 10.669 1.00 93.06 102 GLN A C 1
ATOM 794 O O . GLN A 1 102 ? -0.808 12.593 10.083 1.00 93.06 102 GLN A O 1
ATOM 799 N N . GLN A 1 103 ? -2.476 13.814 10.967 1.00 94.62 103 GLN A N 1
ATOM 800 C CA . GLN A 1 103 ? -3.520 12.809 10.712 1.00 94.62 103 GLN A CA 1
ATOM 801 C C . GLN A 1 103 ? -3.662 12.479 9.221 1.00 94.62 103 GLN A C 1
ATOM 803 O O . GLN A 1 103 ? -3.901 11.335 8.853 1.00 94.62 103 GLN A O 1
ATOM 808 N N . SER A 1 104 ? -3.488 13.471 8.347 1.00 92.50 104 SER A N 1
ATOM 809 C CA . SER A 1 104 ? -3.479 13.271 6.894 1.00 92.50 104 SER A CA 1
ATOM 810 C C . SER A 1 104 ? -2.351 12.337 6.447 1.00 92.50 104 SER A C 1
ATOM 812 O O . SER A 1 104 ? -2.579 11.500 5.578 1.00 92.50 104 SER A O 1
ATOM 814 N N . HIS A 1 105 ? -1.168 12.450 7.061 1.00 93.81 105 HIS A N 1
ATOM 815 C CA . HIS A 1 105 ? -0.036 11.566 6.798 1.00 93.81 105 HIS A CA 1
ATOM 816 C C . HIS A 1 105 ? -0.324 10.149 7.305 1.00 93.81 105 HIS A C 1
ATOM 818 O O . HIS A 1 105 ? -0.210 9.207 6.530 1.00 93.81 105 HIS A O 1
ATOM 824 N N . MET A 1 106 ? -0.824 10.009 8.540 1.00 95.75 106 MET A N 1
ATOM 825 C CA . MET A 1 106 ? -1.243 8.713 9.093 1.00 95.75 106 MET A CA 1
ATOM 826 C C . MET A 1 106 ? -2.266 8.008 8.201 1.00 95.75 106 MET A C 1
ATOM 828 O O . MET A 1 106 ? -2.121 6.829 7.909 1.00 95.75 106 MET A O 1
ATOM 832 N N . ASN A 1 107 ? -3.282 8.731 7.720 1.00 95.81 107 ASN A N 1
ATOM 833 C CA . ASN A 1 107 ? -4.308 8.155 6.851 1.00 95.81 107 ASN A CA 1
ATOM 834 C C . ASN A 1 107 ? -3.711 7.568 5.563 1.00 95.81 107 ASN A C 1
ATOM 836 O O . ASN A 1 107 ? -4.167 6.518 5.114 1.00 95.81 107 ASN A O 1
ATOM 840 N N . ARG A 1 108 ? -2.718 8.245 4.969 1.00 94.88 108 ARG A N 1
ATOM 841 C CA . ARG A 1 108 ? -2.029 7.778 3.757 1.00 94.88 108 ARG A CA 1
ATOM 842 C C . ARG A 1 108 ? -1.171 6.555 4.050 1.00 94.88 108 ARG A C 1
ATOM 844 O O . ARG A 1 108 ? -1.344 5.559 3.363 1.00 94.88 108 ARG A O 1
ATOM 851 N N . VAL A 1 109 ? -0.353 6.598 5.107 1.00 96.44 109 VAL A N 1
ATOM 852 C CA . VAL A 1 109 ? 0.497 5.466 5.517 1.00 96.44 109 VAL A CA 1
ATOM 853 C C . VAL A 1 109 ? -0.355 4.240 5.832 1.00 96.44 109 VAL A C 1
ATOM 855 O O . VAL A 1 109 ? -0.173 3.203 5.218 1.00 96.44 109 VAL A O 1
ATOM 858 N N . VAL A 1 110 ? -1.373 4.363 6.690 1.00 97.81 110 VAL A N 1
ATOM 859 C CA . VAL A 1 110 ? -2.273 3.242 7.015 1.00 97.81 110 VAL A CA 1
ATOM 860 C C . VAL A 1 110 ? -2.921 2.659 5.759 1.00 97.81 110 VAL A C 1
ATOM 862 O O . VAL A 1 110 ? -3.043 1.445 5.643 1.00 97.81 110 VAL A O 1
ATOM 865 N N . THR A 1 111 ? -3.327 3.501 4.806 1.00 97.69 111 THR A N 1
ATOM 866 C CA . THR A 1 111 ? -3.913 3.018 3.548 1.00 97.69 111 THR A CA 1
ATOM 867 C C . THR A 1 111 ? -2.873 2.309 2.679 1.00 97.69 111 THR A C 1
ATOM 869 O O . THR A 1 111 ? -3.178 1.255 2.131 1.00 97.69 111 THR A O 1
ATOM 872 N N . HIS A 1 112 ? -1.665 2.864 2.568 1.00 97.75 112 HIS A N 1
ATOM 873 C CA . HIS A 1 112 ? -0.537 2.285 1.839 1.00 97.75 112 HIS A CA 1
ATOM 874 C C . HIS A 1 112 ? -0.203 0.886 2.370 1.00 97.75 112 HIS A C 1
ATOM 876 O O . HIS A 1 112 ? -0.260 -0.090 1.626 1.00 97.75 112 HIS A O 1
ATOM 882 N N . GLU A 1 113 ? 0.004 0.764 3.681 1.00 98.00 113 GLU A N 1
ATOM 883 C CA . GLU A 1 113 ? 0.350 -0.517 4.299 1.00 98.00 113 GLU A CA 1
ATOM 884 C C . GLU A 1 113 ? -0.813 -1.522 4.277 1.00 98.00 113 GLU A C 1
ATOM 886 O O . GLU A 1 113 ? -0.604 -2.726 4.132 1.00 98.00 113 GLU A O 1
ATOM 891 N N . LEU A 1 114 ? -2.066 -1.057 4.355 1.00 98.19 114 LEU A N 1
ATOM 892 C CA . LEU A 1 114 ? -3.230 -1.928 4.163 1.00 98.19 114 LEU A CA 1
ATOM 893 C C . LEU A 1 114 ? -3.340 -2.458 2.729 1.00 98.19 114 LEU A C 1
ATOM 895 O O . LEU A 1 114 ? -3.858 -3.557 2.545 1.00 98.19 114 LEU A O 1
ATOM 899 N N . ILE A 1 115 ? -2.872 -1.717 1.718 1.00 98.25 115 ILE A N 1
ATOM 900 C CA . ILE A 1 115 ? -2.803 -2.228 0.342 1.00 98.25 115 ILE A CA 1
ATOM 901 C C . ILE A 1 115 ? -1.782 -3.361 0.272 1.00 98.25 115 ILE A C 1
ATOM 903 O O . ILE A 1 115 ? -2.124 -4.423 -0.236 1.00 98.25 115 ILE A O 1
ATOM 907 N N . HIS A 1 116 ? -0.595 -3.211 0.866 1.00 97.94 116 HIS A N 1
ATOM 908 C CA . HIS A 1 116 ? 0.365 -4.316 0.961 1.00 97.94 116 HIS A CA 1
ATOM 909 C C . HIS A 1 116 ? -0.222 -5.542 1.670 1.00 97.94 116 HIS A C 1
ATOM 911 O O . HIS A 1 116 ? -0.126 -6.660 1.162 1.00 97.94 116 HIS A O 1
ATOM 917 N N . ALA A 1 117 ? -0.913 -5.342 2.794 1.00 97.69 117 ALA A N 1
ATOM 918 C CA . ALA A 1 117 ? -1.570 -6.430 3.512 1.00 97.69 117 ALA A CA 1
ATOM 919 C C . ALA A 1 117 ? -2.684 -7.102 2.679 1.00 97.69 117 ALA A C 1
ATOM 921 O O . ALA A 1 117 ? -2.811 -8.330 2.665 1.00 97.69 117 ALA A O 1
ATOM 922 N N . PHE A 1 118 ? -3.487 -6.318 1.953 1.00 97.38 118 PHE A N 1
ATOM 923 C CA . PHE A 1 118 ? -4.518 -6.826 1.044 1.00 97.38 118 PHE A CA 1
ATOM 924 C C . PHE A 1 118 ? -3.913 -7.611 -0.126 1.00 97.38 118 PHE A C 1
ATOM 926 O O . PHE A 1 118 ? -4.442 -8.652 -0.519 1.00 97.38 118 PHE A O 1
ATOM 933 N N . ASP A 1 119 ? -2.785 -7.149 -0.653 1.00 97.50 119 ASP A N 1
ATOM 934 C CA . ASP A 1 119 ? -2.064 -7.788 -1.748 1.00 97.50 119 ASP A CA 1
ATOM 935 C C . ASP A 1 119 ? -1.486 -9.123 -1.312 1.00 97.50 119 ASP A C 1
ATOM 937 O O . ASP A 1 119 ? -1.695 -10.134 -1.986 1.00 97.50 119 ASP A O 1
ATOM 941 N N . HIS A 1 120 ? -0.847 -9.138 -0.140 1.00 95.81 120 HIS A N 1
ATOM 942 C CA . HIS A 1 120 ? -0.364 -10.356 0.490 1.00 95.81 120 HIS A CA 1
ATOM 943 C C . HIS A 1 120 ? -1.481 -11.395 0.613 1.00 95.81 120 HIS A C 1
ATOM 945 O O . HIS A 1 120 ? -1.310 -12.533 0.182 1.00 95.81 120 HIS A O 1
ATOM 951 N N . CYS A 1 121 ? -2.639 -10.972 1.127 1.00 94.00 121 CYS A N 1
ATOM 952 C CA . CYS A 1 121 ? -3.810 -11.821 1.315 1.00 94.00 121 CYS A CA 1
ATOM 953 C C . CYS A 1 121 ? -4.357 -12.398 0.002 1.00 94.00 121 CYS A C 1
ATOM 955 O O . CYS A 1 121 ? -4.616 -13.595 -0.098 1.00 94.00 121 CYS A O 1
ATOM 957 N N . ARG A 1 122 ? -4.589 -11.547 -1.004 1.00 94.25 122 ARG A N 1
ATOM 958 C CA . ARG A 1 122 ? -5.361 -11.950 -2.190 1.00 94.25 122 ARG A CA 1
ATOM 959 C C . ARG A 1 122 ? -4.519 -12.585 -3.292 1.00 94.25 122 ARG A C 1
ATOM 961 O O . ARG A 1 122 ? -5.067 -13.311 -4.116 1.00 94.25 122 ARG A O 1
ATOM 968 N N . ALA A 1 123 ? -3.229 -12.257 -3.354 1.00 91.75 123 ALA A N 1
ATOM 969 C CA . ALA A 1 123 ? -2.355 -12.609 -4.471 1.00 91.75 123 ALA A CA 1
ATOM 970 C C . ALA A 1 123 ? -1.145 -13.459 -4.056 1.00 91.75 123 ALA A C 1
ATOM 972 O O . ALA A 1 123 ? -0.353 -13.816 -4.922 1.00 91.75 123 ALA A O 1
ATOM 973 N N . ASN A 1 124 ? -1.004 -13.804 -2.766 1.00 89.44 124 ASN A N 1
ATOM 974 C CA . ASN A 1 124 ? 0.140 -14.554 -2.233 1.00 89.44 124 ASN A CA 1
ATOM 975 C C . ASN A 1 124 ? 1.479 -13.947 -2.689 1.00 89.44 124 ASN A C 1
ATOM 977 O O . ASN A 1 124 ? 2.333 -14.629 -3.257 1.00 89.44 124 ASN A O 1
ATOM 981 N N . VAL A 1 125 ? 1.620 -12.633 -2.488 1.00 92.00 125 VAL A N 1
ATOM 982 C CA . VAL A 1 125 ? 2.799 -11.858 -2.899 1.00 92.00 125 VAL A CA 1
ATOM 983 C C . VAL A 1 125 ? 4.066 -12.485 -2.318 1.00 92.00 125 VAL A C 1
ATOM 985 O O . VAL A 1 125 ? 4.155 -12.742 -1.116 1.00 92.00 125 VAL A O 1
ATOM 988 N N . ASP A 1 126 ? 5.049 -12.697 -3.190 1.00 92.25 126 ASP A N 1
ATOM 989 C CA . ASP A 1 126 ? 6.381 -13.169 -2.819 1.00 92.25 126 ASP A CA 1
ATOM 990 C C . ASP A 1 126 ? 7.272 -11.944 -2.654 1.00 92.25 126 ASP A C 1
ATOM 992 O O . ASP A 1 126 ? 7.801 -11.395 -3.620 1.00 92.25 126 ASP A O 1
ATOM 996 N N . TRP A 1 127 ? 7.357 -11.480 -1.413 1.00 91.56 127 TRP A N 1
ATOM 997 C CA . TRP A 1 127 ? 8.032 -10.239 -1.055 1.00 91.56 127 TRP A CA 1
ATOM 998 C C . TRP A 1 127 ? 9.553 -10.311 -1.214 1.00 91.56 127 TRP A C 1
ATOM 1000 O O . TRP A 1 127 ? 10.192 -9.269 -1.369 1.00 91.56 127 TRP A O 1
ATOM 1010 N N . PHE A 1 128 ? 10.143 -11.509 -1.170 1.00 86.56 128 PHE A N 1
ATOM 1011 C CA . PHE A 1 128 ? 11.594 -11.688 -1.043 1.00 86.56 128 PHE A CA 1
ATOM 1012 C C . PHE A 1 128 ? 12.237 -12.167 -2.334 1.00 86.56 128 PHE A C 1
ATOM 1014 O O . PHE A 1 128 ? 13.196 -11.554 -2.797 1.00 86.56 128 PHE A O 1
ATOM 1021 N N . ASN A 1 129 ? 11.697 -13.223 -2.942 1.00 88.06 129 ASN A N 1
ATOM 1022 C CA . ASN A 1 129 ? 12.357 -13.865 -4.078 1.00 88.06 129 ASN A CA 1
ATOM 1023 C C . ASN A 1 129 ? 11.866 -13.323 -5.423 1.00 88.06 129 ASN A C 1
ATOM 1025 O O . ASN A 1 129 ? 12.463 -13.612 -6.462 1.00 88.06 129 ASN A O 1
ATOM 1029 N N . ASN A 1 130 ? 10.802 -12.514 -5.423 1.00 93.62 130 ASN A N 1
ATOM 1030 C CA . ASN A 1 130 ? 10.206 -11.993 -6.641 1.00 93.62 130 ASN A CA 1
ATOM 1031 C C . ASN A 1 130 ? 10.060 -10.465 -6.620 1.00 93.62 130 ASN A C 1
ATOM 1033 O O . ASN A 1 130 ? 9.041 -9.904 -6.216 1.00 93.62 130 ASN A O 1
ATOM 1037 N N . TYR A 1 131 ? 11.058 -9.774 -7.173 1.00 95.62 131 TYR A N 1
ATOM 1038 C CA . TYR A 1 131 ? 11.037 -8.314 -7.287 1.00 95.62 131 TYR A CA 1
ATOM 1039 C C . TYR A 1 131 ? 9.866 -7.763 -8.109 1.00 95.62 131 TYR A C 1
ATOM 1041 O O . TYR A 1 131 ? 9.457 -6.629 -7.877 1.00 95.62 131 TYR A O 1
ATOM 1049 N N . ARG A 1 132 ? 9.290 -8.544 -9.035 1.00 97.44 132 ARG A N 1
ATOM 1050 C CA . ARG A 1 132 ? 8.096 -8.124 -9.788 1.00 97.44 132 ARG A CA 1
ATOM 1051 C C . ARG A 1 132 ? 6.869 -8.058 -8.888 1.00 97.44 132 ARG A C 1
ATOM 1053 O O . ARG A 1 132 ? 6.076 -7.135 -9.020 1.00 97.44 132 ARG A O 1
ATOM 1060 N N . HIS A 1 133 ? 6.734 -9.002 -7.956 1.00 97.00 133 HIS A N 1
ATOM 1061 C CA . HIS A 1 133 ? 5.652 -9.005 -6.969 1.00 97.00 133 HIS A CA 1
ATOM 1062 C C . HIS A 1 133 ? 5.778 -7.811 -6.015 1.00 97.00 133 HIS A C 1
ATOM 1064 O O . HIS A 1 133 ? 4.805 -7.078 -5.837 1.00 97.00 133 HIS A O 1
ATOM 1070 N N . LEU A 1 134 ? 6.986 -7.569 -5.489 1.00 96.50 134 LEU A N 1
ATOM 1071 C CA . LEU A 1 134 ? 7.280 -6.391 -4.668 1.00 96.50 134 LEU A CA 1
ATOM 1072 C C . LEU A 1 134 ? 6.950 -5.095 -5.423 1.00 96.50 134 LEU A C 1
ATOM 1074 O O . LEU A 1 134 ? 6.120 -4.313 -4.969 1.00 96.50 134 LEU A O 1
ATOM 1078 N 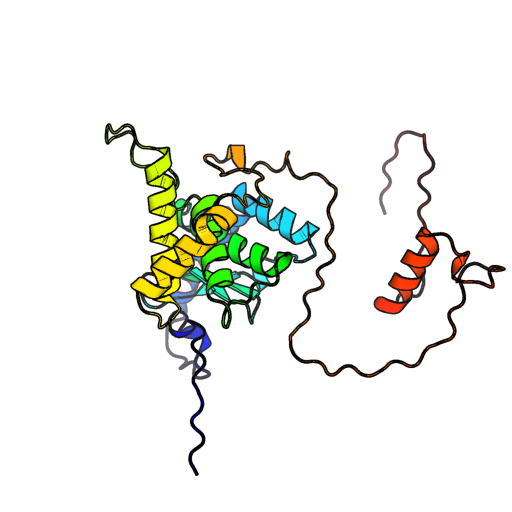N . ALA A 1 135 ? 7.518 -4.907 -6.619 1.00 98.06 135 ALA A N 1
ATOM 1079 C CA . ALA A 1 135 ? 7.289 -3.713 -7.429 1.00 98.06 135 ALA A CA 1
ATOM 1080 C C . ALA A 1 135 ? 5.808 -3.491 -7.751 1.00 98.06 135 ALA A C 1
ATOM 1082 O O . ALA A 1 135 ? 5.321 -2.363 -7.693 1.00 98.06 135 ALA A O 1
ATOM 1083 N N . CYS A 1 136 ? 5.072 -4.563 -8.049 1.00 98.50 136 CYS A N 1
ATOM 1084 C CA . CYS A 1 136 ? 3.644 -4.487 -8.325 1.00 98.50 136 CYS A CA 1
ATOM 1085 C C . CYS A 1 136 ? 2.844 -3.973 -7.123 1.00 98.50 136 CYS A C 1
ATOM 1087 O O . CYS A 1 136 ? 1.961 -3.125 -7.286 1.00 98.50 136 CYS A O 1
ATOM 1089 N N . SER A 1 137 ? 3.158 -4.463 -5.919 1.00 98.25 137 SER A N 1
ATOM 1090 C CA . SER A 1 137 ? 2.484 -4.010 -4.703 1.00 98.25 137 SER A CA 1
ATOM 1091 C C . SER A 1 137 ? 2.843 -2.560 -4.371 1.00 98.25 137 SER A C 1
ATOM 1093 O O . SER A 1 137 ? 1.953 -1.781 -4.045 1.00 98.25 137 SER A O 1
ATOM 1095 N N . GLU A 1 138 ? 4.097 -2.148 -4.573 1.00 97.94 138 GLU A N 1
ATOM 1096 C CA . GLU A 1 138 ? 4.539 -0.753 -4.415 1.00 97.94 138 GLU A CA 1
ATOM 1097 C C . GLU A 1 138 ? 3.853 0.213 -5.393 1.00 97.94 138 GLU A C 1
ATOM 1099 O O . GLU A 1 138 ? 3.409 1.298 -5.009 1.00 97.94 138 GLU A O 1
ATOM 1104 N N . ILE A 1 139 ? 3.700 -0.191 -6.661 1.00 98.50 139 ILE A N 1
ATOM 1105 C CA . ILE A 1 139 ? 2.946 0.572 -7.667 1.00 98.50 139 ILE A CA 1
ATOM 1106 C C . ILE A 1 139 ? 1.505 0.769 -7.201 1.00 98.50 139 ILE A C 1
ATOM 1108 O O . ILE A 1 139 ? 0.989 1.887 -7.238 1.00 98.50 139 ILE A O 1
ATOM 1112 N N . ARG A 1 140 ? 0.847 -0.297 -6.741 1.00 98.31 140 ARG A N 1
ATOM 1113 C CA . ARG A 1 140 ? -0.550 -0.230 -6.300 1.00 98.31 140 ARG A CA 1
ATOM 1114 C C . ARG A 1 140 ? -0.716 0.583 -5.028 1.00 98.31 140 ARG A C 1
ATOM 1116 O O . ARG A 1 140 ? -1.636 1.398 -4.961 1.00 98.31 140 ARG A O 1
ATOM 1123 N N . ALA A 1 141 ? 0.186 0.423 -4.067 1.00 97.62 141 ALA A N 1
ATOM 1124 C CA . ALA A 1 141 ? 0.192 1.200 -2.841 1.00 97.62 141 ALA A CA 1
ATOM 1125 C C . ALA A 1 141 ? 0.340 2.698 -3.151 1.00 97.62 141 ALA A C 1
ATOM 1127 O O . ALA A 1 141 ? -0.511 3.486 -2.744 1.00 97.62 141 ALA A O 1
ATOM 1128 N N . ALA A 1 142 ? 1.314 3.095 -3.977 1.00 96.12 142 ALA A N 1
ATOM 1129 C CA . ALA A 1 142 ? 1.501 4.492 -4.380 1.00 96.12 142 ALA A CA 1
ATOM 1130 C C . ALA A 1 142 ? 0.328 5.069 -5.204 1.00 96.12 142 ALA A C 1
ATOM 1132 O O . ALA A 1 142 ? 0.003 6.254 -5.077 1.00 96.12 142 ALA A O 1
ATOM 1133 N N . ASN A 1 143 ? -0.305 4.242 -6.042 1.00 95.62 143 ASN A N 1
ATOM 1134 C CA . ASN A 1 143 ? -1.427 4.627 -6.901 1.00 95.62 143 ASN A CA 1
ATOM 1135 C C . ASN A 1 143 ? -2.730 4.836 -6.103 1.00 95.62 143 ASN A C 1
ATOM 1137 O O . ASN A 1 143 ? -3.448 5.814 -6.312 1.00 95.62 143 ASN A O 1
ATOM 1141 N N . LEU A 1 144 ? -3.034 3.940 -5.157 1.00 95.62 144 LEU A N 1
ATOM 1142 C CA . LEU A 1 144 ? -4.355 3.857 -4.518 1.00 95.62 144 LEU A CA 1
ATOM 1143 C C . LEU A 1 144 ? -4.417 4.484 -3.112 1.00 95.62 144 LEU A C 1
ATOM 1145 O O . LEU A 1 144 ? -5.509 4.813 -2.647 1.00 95.62 144 LEU A O 1
ATOM 1149 N N . SER A 1 145 ? -3.282 4.694 -2.434 1.00 94.25 145 SER A N 1
ATOM 1150 C CA . SER A 1 145 ? -3.239 5.241 -1.063 1.00 94.25 145 SER A CA 1
ATOM 1151 C C . SER A 1 145 ? -3.523 6.745 -0.966 1.00 94.25 145 SER A C 1
ATOM 1153 O O . SER A 1 145 ? -3.776 7.279 0.119 1.00 94.25 145 SER A O 1
ATOM 1155 N N . GLY A 1 146 ? -3.446 7.451 -2.097 1.00 90.19 146 GLY A N 1
ATOM 1156 C CA . GLY A 1 146 ? -3.444 8.910 -2.143 1.00 90.19 146 GLY A CA 1
ATOM 1157 C C . GLY A 1 146 ? -2.075 9.549 -1.877 1.00 90.19 146 GLY A C 1
ATOM 1158 O O . GLY A 1 146 ? -2.012 10.765 -1.678 1.00 90.19 146 GLY A O 1
ATOM 1159 N N . ASP A 1 147 ? -0.985 8.778 -1.902 1.00 89.62 147 ASP A N 1
ATOM 1160 C CA . ASP A 1 147 ? 0.388 9.306 -1.857 1.00 89.62 147 ASP A CA 1
ATOM 1161 C C . ASP A 1 147 ? 0.700 10.218 -3.041 1.00 89.62 147 ASP A C 1
ATOM 1163 O O . ASP A 1 147 ? 1.332 11.261 -2.886 1.00 89.62 147 ASP A O 1
ATOM 1167 N N . CYS A 1 148 ? 0.194 9.841 -4.213 1.00 88.81 148 CYS A N 1
ATOM 1168 C CA . CYS A 1 148 ? 0.283 10.619 -5.441 1.00 88.81 148 CYS A CA 1
ATOM 1169 C C . CYS A 1 148 ? -0.991 11.441 -5.711 1.00 88.81 148 CYS A C 1
ATOM 1171 O O . CYS A 1 148 ? -1.272 11.791 -6.860 1.00 88.81 148 CYS A O 1
ATOM 1173 N N . ALA A 1 149 ? -1.795 11.732 -4.675 1.00 78.44 149 ALA A N 1
ATOM 1174 C CA . ALA A 1 149 ? -2.977 12.578 -4.816 1.00 78.44 149 ALA A CA 1
ATOM 1175 C C . ALA A 1 149 ? -2.583 14.041 -5.076 1.00 78.44 149 ALA A C 1
ATOM 1177 O O . ALA A 1 149 ? -1.781 14.628 -4.345 1.00 78.44 149 ALA A O 1
ATOM 1178 N N . PHE A 1 150 ? -3.217 14.651 -6.078 1.00 61.75 150 PHE A N 1
ATOM 1179 C CA . PHE A 1 150 ? -3.041 16.053 -6.463 1.00 61.75 150 PHE A CA 1
ATOM 1180 C C . PHE A 1 150 ? -3.642 17.023 -5.437 1.00 61.75 150 PHE A C 1
ATOM 1182 O O . PHE A 1 150 ? -4.660 17.657 -5.691 1.00 61.75 150 PHE A O 1
ATOM 1189 N N . ASN A 1 151 ? -3.004 17.185 -4.280 1.00 52.50 151 ASN A N 1
ATOM 1190 C CA . ASN A 1 151 ? -3.389 18.226 -3.317 1.00 52.50 151 ASN A CA 1
ATOM 1191 C C . ASN A 1 151 ? -2.428 19.429 -3.321 1.00 52.50 151 ASN A C 1
ATOM 1193 O O . ASN A 1 151 ? -2.501 20.269 -2.429 1.00 52.50 151 ASN A O 1
ATOM 1197 N N . SER A 1 152 ? -1.538 19.540 -4.314 1.00 43.34 152 SER A N 1
ATOM 1198 C CA . SER A 1 152 ? -0.511 20.592 -4.350 1.00 43.34 152 SER A CA 1
ATOM 1199 C C . SER A 1 152 ? -0.052 21.011 -5.755 1.00 43.34 152 SER A C 1
ATOM 1201 O O . SER A 1 152 ? 1.119 21.335 -5.923 1.00 43.34 152 SER A O 1
ATOM 1203 N N . GLU A 1 153 ? -0.931 21.022 -6.765 1.00 43.25 153 GLU A N 1
ATOM 1204 C CA . GLU A 1 153 ? -0.538 21.477 -8.119 1.00 43.25 153 GLU A CA 1
ATOM 1205 C C . GLU A 1 153 ? -1.555 22.340 -8.880 1.00 43.25 153 GLU A C 1
ATOM 1207 O O . GLU A 1 153 ? -1.267 22.783 -9.985 1.00 43.25 153 GLU A O 1
ATOM 1212 N N . ILE A 1 154 ? -2.688 22.724 -8.276 1.00 46.94 154 ILE A N 1
ATOM 1213 C CA . ILE A 1 154 ? -3.519 23.800 -8.857 1.00 46.94 154 ILE A CA 1
ATOM 1214 C C . ILE A 1 154 ? -2.820 25.173 -8.779 1.00 46.94 154 ILE A C 1
ATOM 1216 O O . ILE A 1 154 ? -3.155 26.074 -9.541 1.00 46.94 154 ILE A O 1
ATOM 1220 N N . SER A 1 155 ? -1.796 25.337 -7.931 1.00 42.06 155 SER A N 1
ATOM 1221 C CA . SER A 1 155 ? -0.971 26.556 -7.908 1.00 42.06 15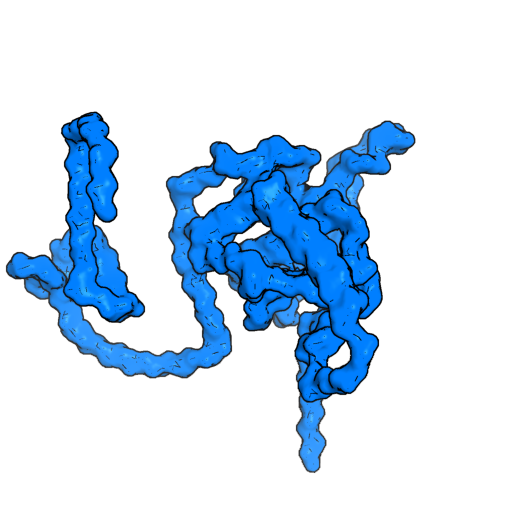5 SER A CA 1
ATOM 1222 C C . SER A 1 155 ? 0.141 26.586 -8.966 1.00 42.06 155 SER A C 1
ATOM 1224 O O . SER A 1 155 ? 0.855 27.583 -9.054 1.00 42.06 155 SER A O 1
ATOM 1226 N N . ARG A 1 156 ? 0.307 25.533 -9.784 1.00 45.53 156 ARG A N 1
ATOM 1227 C CA . ARG A 1 156 ? 1.326 25.470 -10.845 1.00 45.53 156 ARG A CA 1
ATOM 1228 C C . ARG A 1 156 ? 0.711 25.026 -12.173 1.00 45.53 156 ARG A C 1
ATOM 1230 O O . ARG A 1 156 ? 0.853 23.888 -12.590 1.00 45.53 156 ARG A O 1
ATOM 1237 N N . PHE A 1 157 ? 0.039 25.976 -12.817 1.00 44.09 157 PHE A N 1
ATOM 1238 C CA . PHE A 1 157 ? -0.389 26.044 -14.224 1.00 44.09 157 PHE A CA 1
ATOM 1239 C C . PHE A 1 157 ? 0.374 25.158 -15.245 1.00 44.09 157 PHE A C 1
ATOM 1241 O O . PHE A 1 157 ? 1.105 25.696 -16.069 1.00 44.09 157 PHE A O 1
ATOM 1248 N N . HIS A 1 158 ? 0.178 23.835 -15.289 1.00 42.12 158 HIS A N 1
ATOM 1249 C CA . HIS A 1 158 ? 0.630 23.023 -16.429 1.00 42.12 158 HIS A CA 1
ATOM 1250 C C . HIS A 1 158 ? -0.343 21.890 -16.788 1.00 42.12 158 HIS A C 1
ATOM 1252 O O . HIS A 1 158 ? -0.751 21.062 -15.973 1.00 42.12 158 HIS A O 1
ATOM 1258 N N . PHE A 1 159 ? -0.703 21.863 -18.071 1.00 43.97 159 PHE A N 1
ATOM 1259 C CA . PHE A 1 159 ? -1.496 20.836 -18.733 1.00 43.97 159 PHE A CA 1
ATOM 1260 C C . PHE A 1 159 ? -0.682 19.529 -18.841 1.00 43.97 159 PHE A C 1
ATOM 1262 O O . PHE A 1 159 ? 0.010 19.307 -19.829 1.00 43.97 159 PHE A O 1
ATOM 1269 N N . GLY A 1 160 ? -0.745 18.667 -17.817 1.00 52.97 160 GLY A N 1
ATOM 1270 C CA . GLY A 1 160 ? -0.008 17.386 -17.795 1.00 52.97 160 GLY A CA 1
ATOM 1271 C C . GLY A 1 160 ? -0.506 16.317 -16.807 1.00 52.97 160 GLY A C 1
ATOM 1272 O O . GLY A 1 160 ? 0.125 15.271 -16.661 1.00 52.97 160 GLY A O 1
ATOM 1273 N N . LEU A 1 161 ? -1.652 16.538 -16.150 1.00 56.78 161 LEU A N 1
ATOM 1274 C CA . LEU A 1 161 ? -2.139 15.805 -14.962 1.00 56.78 161 LEU A CA 1
ATOM 1275 C C . LEU A 1 161 ? -2.068 14.263 -15.034 1.00 56.78 161 LEU A C 1
ATOM 1277 O O . LEU A 1 161 ? -1.736 13.617 -14.045 1.00 56.78 161 LEU A O 1
ATOM 1281 N N . LYS A 1 162 ? -2.354 13.639 -16.186 1.00 59.03 162 LYS A N 1
ATOM 1282 C CA . LYS A 1 162 ? -2.301 12.167 -16.300 1.00 59.03 162 LYS A CA 1
ATOM 1283 C C . LYS A 1 162 ? -0.875 11.607 -16.264 1.00 59.03 162 LYS A C 1
ATOM 1285 O O . LYS A 1 162 ? -0.670 10.546 -15.683 1.00 59.03 162 LYS A O 1
ATOM 1290 N N . LYS A 1 163 ? 0.101 12.307 -16.856 1.00 71.50 163 LYS A N 1
ATOM 1291 C CA . LYS A 1 163 ? 1.504 11.861 -16.855 1.00 71.50 163 LYS A CA 1
ATOM 1292 C C . LYS A 1 163 ? 2.140 12.050 -15.480 1.00 71.50 163 LYS A C 1
ATOM 1294 O O . LYS A 1 163 ? 2.770 11.123 -14.987 1.00 71.50 163 LYS A O 1
ATOM 1299 N N . HIS A 1 164 ? 1.855 13.165 -14.808 1.00 82.94 164 HIS A N 1
ATOM 1300 C CA . HIS A 1 164 ? 2.400 13.446 -13.475 1.00 82.94 164 HIS A CA 1
ATOM 1301 C C . HIS A 1 164 ? 2.013 12.406 -12.418 1.00 82.94 164 HIS A C 1
ATOM 1303 O O . HIS A 1 164 ? 2.846 12.026 -11.598 1.00 82.94 164 HIS A O 1
ATOM 1309 N N . HIS A 1 165 ? 0.778 11.891 -12.441 1.00 88.19 165 HIS A N 1
ATOM 1310 C CA . HIS A 1 165 ? 0.395 10.832 -11.505 1.00 88.19 165 HIS A CA 1
ATOM 1311 C C . HIS A 1 165 ? 1.185 9.543 -11.753 1.00 88.19 165 HIS A C 1
ATOM 1313 O O . HIS A 1 165 ? 1.731 8.970 -10.817 1.00 88.19 165 HIS A O 1
ATOM 1319 N N . GLN A 1 166 ? 1.306 9.120 -13.015 1.00 92.12 166 GLN A N 1
ATOM 1320 C CA . GLN A 1 166 ? 2.080 7.930 -13.372 1.00 92.12 166 GLN A CA 1
ATOM 1321 C C . GLN A 1 166 ? 3.570 8.090 -13.044 1.00 92.12 166 GLN A C 1
ATOM 1323 O O . GLN A 1 166 ? 4.182 7.157 -12.534 1.00 92.12 166 GLN A O 1
ATOM 1328 N N . GLU A 1 167 ? 4.148 9.266 -13.293 1.00 92.19 167 GLU A N 1
ATOM 1329 C CA . GLU A 1 167 ? 5.526 9.603 -12.913 1.00 92.19 167 GLU A CA 1
ATOM 1330 C C . GLU A 1 167 ? 5.718 9.548 -11.392 1.00 92.19 167 GLU A C 1
ATOM 1332 O O . GLU A 1 167 ? 6.687 8.958 -10.913 1.00 92.19 167 GLU A O 1
ATOM 1337 N N . CYS A 1 168 ? 4.769 10.090 -10.620 1.00 93.12 168 CYS A N 1
ATOM 1338 C CA . CYS A 1 168 ? 4.784 9.987 -9.163 1.00 93.12 168 CYS A CA 1
ATOM 1339 C C . CYS A 1 168 ? 4.735 8.526 -8.700 1.00 93.12 168 CYS A C 1
ATOM 1341 O O . CYS A 1 168 ? 5.544 8.137 -7.857 1.00 93.12 168 CYS A O 1
ATOM 1343 N N . VAL A 1 169 ? 3.836 7.713 -9.267 1.00 95.88 169 VAL A N 1
ATOM 1344 C CA . VAL A 1 169 ? 3.688 6.294 -8.909 1.00 95.88 169 VAL A CA 1
ATOM 1345 C C . VAL A 1 169 ? 4.962 5.516 -9.236 1.00 95.88 169 VAL A C 1
ATOM 1347 O O . VAL A 1 169 ? 5.483 4.834 -8.355 1.00 95.88 169 VAL A O 1
ATOM 1350 N N . ARG A 1 170 ? 5.532 5.689 -10.441 1.00 96.19 170 ARG A N 1
ATOM 1351 C CA . ARG A 1 170 ? 6.830 5.092 -10.813 1.00 96.19 170 ARG A CA 1
ATOM 1352 C C . ARG A 1 170 ? 7.926 5.493 -9.830 1.00 96.19 170 ARG A C 1
ATOM 1354 O O . ARG A 1 170 ? 8.618 4.641 -9.278 1.00 96.19 170 ARG A O 1
ATOM 1361 N N . GLY A 1 171 ? 8.058 6.793 -9.569 1.00 94.75 171 GLY A N 1
ATOM 1362 C CA . GLY A 1 171 ? 9.104 7.323 -8.701 1.00 94.75 171 GLY A CA 1
ATOM 1363 C C . GLY A 1 171 ? 8.948 6.927 -7.231 1.00 94.75 171 GLY A C 1
ATOM 1364 O O . GLY A 1 171 ? 9.946 6.846 -6.518 1.00 94.75 171 GLY A O 1
ATOM 1365 N N . ARG A 1 172 ? 7.721 6.713 -6.740 1.00 94.69 172 ARG A N 1
ATOM 1366 C CA . ARG A 1 172 ? 7.458 6.180 -5.392 1.00 94.69 172 ARG A CA 1
ATOM 1367 C C . ARG A 1 172 ? 7.834 4.704 -5.321 1.00 94.69 172 ARG A C 1
ATOM 1369 O O . ARG A 1 172 ? 8.637 4.362 -4.464 1.00 94.69 172 ARG A O 1
ATOM 1376 N N . ALA A 1 173 ? 7.353 3.886 -6.258 1.00 96.81 173 ALA A N 1
ATOM 1377 C CA . ALA A 1 173 ? 7.636 2.454 -6.268 1.00 96.81 173 ALA A CA 1
ATOM 1378 C C . ALA A 1 173 ? 9.138 2.155 -6.364 1.00 96.81 173 ALA A C 1
ATOM 1380 O O . ALA A 1 173 ? 9.664 1.354 -5.596 1.00 96.81 173 ALA A O 1
ATOM 1381 N N . LEU A 1 174 ? 9.855 2.875 -7.235 1.00 96.56 174 LEU A N 1
ATOM 1382 C CA . LEU A 1 174 ? 11.311 2.775 -7.336 1.00 96.56 174 LEU A CA 1
ATOM 1383 C C . LEU A 1 174 ? 12.006 3.075 -5.999 1.00 96.56 174 LEU A C 1
ATOM 1385 O O . LEU A 1 174 ? 12.898 2.339 -5.585 1.00 96.56 174 LEU A O 1
ATOM 1389 N N . ARG A 1 175 ? 11.600 4.156 -5.319 1.00 92.88 175 ARG A N 1
ATOM 1390 C CA . ARG A 1 175 ? 12.181 4.551 -4.027 1.00 92.88 175 ARG A CA 1
ATOM 1391 C C . ARG A 1 175 ? 11.938 3.503 -2.946 1.00 92.88 175 ARG A C 1
ATOM 1393 O O . ARG A 1 175 ? 12.868 3.226 -2.199 1.00 92.88 175 ARG A O 1
ATOM 1400 N N . SER A 1 176 ? 10.740 2.923 -2.882 1.00 92.19 176 SER A N 1
ATOM 1401 C CA . SER A 1 176 ? 10.436 1.866 -1.914 1.00 92.19 176 SER A CA 1
ATOM 1402 C C . SER A 1 176 ? 11.298 0.624 -2.142 1.00 92.19 176 SER A C 1
ATOM 1404 O O . SER A 1 176 ? 11.931 0.144 -1.208 1.00 92.19 176 SER A O 1
ATOM 1406 N N . ILE A 1 177 ? 11.414 0.153 -3.392 1.00 93.12 177 ILE A N 1
ATOM 1407 C CA . ILE A 1 177 ? 12.234 -1.025 -3.727 1.00 93.12 177 ILE A CA 1
ATOM 1408 C C . ILE A 1 177 ? 13.698 -0.799 -3.334 1.00 93.12 177 ILE A C 1
ATOM 1410 O O . ILE A 1 177 ? 14.303 -1.662 -2.704 1.00 93.12 177 ILE A O 1
ATOM 1414 N N . LEU A 1 178 ? 14.261 0.367 -3.671 1.00 91.75 178 LEU A N 1
ATOM 1415 C CA . LEU A 1 178 ? 15.651 0.706 -3.346 1.00 91.75 178 LEU A CA 1
ATOM 1416 C C . LEU A 1 178 ? 15.895 0.888 -1.843 1.00 91.75 178 LEU A C 1
ATOM 1418 O O . LEU A 1 178 ? 17.033 0.760 -1.400 1.00 91.75 178 LEU A O 1
ATOM 1422 N N . ALA A 1 179 ? 14.855 1.196 -1.066 1.00 86.62 179 ALA A N 1
ATOM 1423 C CA . ALA A 1 179 ? 14.960 1.308 0.384 1.00 86.62 179 ALA A CA 1
ATOM 1424 C C . ALA A 1 179 ? 15.007 -0.061 1.079 1.00 86.62 179 ALA A C 1
ATOM 1426 O O . ALA A 1 179 ? 15.600 -0.170 2.148 1.00 86.62 179 ALA A O 1
ATOM 1427 N N . VAL A 1 180 ? 14.396 -1.093 0.485 1.00 84.81 180 VAL A N 1
ATOM 1428 C CA . VAL A 1 180 ? 14.222 -2.410 1.129 1.00 84.81 180 VAL A CA 1
ATOM 1429 C C . VAL A 1 180 ? 15.013 -3.541 0.470 1.00 84.81 180 VAL A C 1
ATOM 1431 O O . VAL A 1 180 ? 15.023 -4.653 0.997 1.00 84.81 180 VAL A O 1
ATOM 1434 N N . ARG A 1 181 ? 15.653 -3.301 -0.684 1.00 85.12 181 ARG A N 1
ATOM 1435 C CA . ARG A 1 181 ? 16.447 -4.300 -1.417 1.00 85.12 181 ARG A CA 1
ATOM 1436 C C . ARG A 1 181 ? 17.771 -3.742 -1.905 1.00 85.12 181 ARG A C 1
ATOM 1438 O O . ARG A 1 181 ? 17.839 -2.667 -2.499 1.00 85.12 181 ARG A O 1
ATOM 1445 N N . LYS A 1 182 ? 18.813 -4.562 -1.788 1.00 89.00 182 LYS A N 1
ATOM 1446 C CA . LYS A 1 182 ? 20.121 -4.324 -2.413 1.00 89.00 182 LYS A CA 1
ATOM 1447 C C . LYS A 1 182 ? 20.092 -4.658 -3.910 1.00 89.00 182 LYS A C 1
ATOM 1449 O O . LYS A 1 182 ? 20.615 -5.679 -4.349 1.00 89.00 182 LYS A O 1
ATOM 1454 N N . ILE A 1 183 ? 19.476 -3.783 -4.700 1.00 92.38 183 ILE A N 1
ATOM 1455 C CA . ILE A 1 183 ? 19.406 -3.867 -6.165 1.00 92.38 183 ILE A CA 1
ATOM 1456 C C . ILE A 1 183 ? 19.915 -2.565 -6.797 1.00 92.38 183 ILE A C 1
ATOM 1458 O O . ILE A 1 183 ? 19.800 -1.494 -6.200 1.00 92.38 183 ILE A O 1
ATOM 1462 N N . SER A 1 184 ? 20.498 -2.635 -8.000 1.00 96.44 184 SER A N 1
ATOM 1463 C CA . SER A 1 184 ? 20.882 -1.416 -8.718 1.00 96.44 184 SER A CA 1
ATOM 1464 C C . SER A 1 184 ? 19.643 -0.620 -9.126 1.00 96.44 184 SER A C 1
ATOM 1466 O O . SER A 1 184 ? 18.568 -1.179 -9.373 1.00 96.44 184 SER A O 1
ATOM 1468 N N . ARG A 1 185 ? 19.802 0.700 -9.231 1.00 96.25 185 ARG A N 1
ATOM 1469 C CA . ARG A 1 185 ? 18.721 1.594 -9.645 1.00 96.25 185 ARG A CA 1
ATOM 1470 C C . ARG A 1 185 ? 18.170 1.225 -11.019 1.00 96.25 185 ARG A C 1
ATOM 1472 O O . ARG A 1 185 ? 16.959 1.169 -11.181 1.00 96.25 185 ARG A O 1
ATOM 1479 N N . GLU A 1 186 ? 19.042 0.915 -11.969 1.00 97.31 186 GLU A N 1
ATOM 1480 C CA . GLU A 1 186 ? 18.680 0.576 -13.348 1.00 97.31 186 GLU A CA 1
ATOM 1481 C C . GLU A 1 186 ? 17.879 -0.730 -13.404 1.00 97.31 186 GLU A C 1
ATOM 1483 O O . GLU A 1 186 ? 16.893 -0.840 -14.132 1.00 97.31 186 GLU A O 1
ATOM 1488 N N . ALA A 1 187 ? 18.277 -1.726 -12.606 1.00 97.00 187 ALA A N 1
ATOM 1489 C CA . ALA A 1 187 ? 17.549 -2.984 -12.515 1.00 97.00 187 ALA A CA 1
ATOM 1490 C C . ALA A 1 187 ? 16.174 -2.793 -11.854 1.00 97.00 187 ALA A C 1
ATOM 1492 O O . ALA A 1 187 ? 15.189 -3.353 -12.335 1.00 97.00 187 ALA A O 1
ATOM 1493 N N . ALA A 1 188 ? 16.083 -1.974 -10.801 1.00 97.19 188 ALA A N 1
ATOM 1494 C CA . ALA A 1 188 ? 14.812 -1.641 -10.163 1.00 97.19 188 ALA A CA 1
ATOM 1495 C C . ALA A 1 188 ? 13.875 -0.857 -11.099 1.00 97.19 188 ALA A C 1
ATOM 1497 O O . ALA A 1 188 ? 12.698 -1.196 -11.191 1.00 97.19 188 ALA A O 1
ATOM 1498 N N . GLU A 1 189 ? 14.391 0.134 -11.836 1.00 97.88 189 GLU A N 1
ATOM 1499 C CA . GLU A 1 189 ? 13.637 0.891 -12.848 1.00 97.88 189 GLU A CA 1
ATOM 1500 C C . GLU A 1 189 ? 13.064 -0.045 -13.915 1.00 97.88 189 GLU A C 1
ATOM 1502 O O . GLU A 1 189 ? 11.861 -0.020 -14.174 1.00 97.88 189 GLU A O 1
ATOM 1507 N N . LYS A 1 190 ? 13.888 -0.958 -14.443 1.00 98.19 190 LYS A N 1
ATOM 1508 C CA . LYS A 1 190 ? 13.439 -1.956 -15.416 1.00 98.19 190 LYS A CA 1
ATOM 1509 C C . LYS A 1 190 ? 12.315 -2.839 -14.869 1.00 98.19 190 LYS A C 1
ATOM 1511 O O . LYS A 1 190 ? 11.337 -3.077 -15.568 1.00 98.19 190 LYS A O 1
ATOM 1516 N N . ILE A 1 191 ? 12.435 -3.322 -13.632 1.00 98.00 191 ILE A N 1
ATOM 1517 C CA . ILE A 1 191 ? 11.412 -4.175 -13.006 1.00 98.00 191 ILE A CA 1
ATOM 1518 C C . ILE A 1 191 ? 10.102 -3.406 -12.801 1.00 98.00 191 ILE A C 1
ATOM 1520 O O . ILE A 1 191 ? 9.033 -3.959 -13.056 1.00 98.00 191 ILE A O 1
ATOM 1524 N N . VAL A 1 192 ? 10.177 -2.144 -12.363 1.00 98.19 192 VAL A N 1
ATOM 1525 C CA . VAL A 1 192 ? 9.003 -1.271 -12.219 1.00 98.19 192 VAL A CA 1
ATOM 1526 C C . VAL A 1 192 ? 8.319 -1.086 -13.568 1.00 98.19 192 VAL A C 1
ATOM 1528 O O . VAL A 1 192 ? 7.114 -1.304 -13.654 1.00 98.19 192 VAL A O 1
ATOM 1531 N N . ASP A 1 193 ? 9.068 -0.746 -14.618 1.00 98.00 193 ASP A N 1
ATOM 1532 C CA . ASP A 1 193 ? 8.510 -0.538 -15.956 1.00 98.00 193 ASP A CA 1
ATOM 1533 C C . ASP A 1 193 ? 7.926 -1.823 -16.560 1.00 98.00 193 ASP A C 1
ATOM 1535 O O . ASP A 1 193 ? 6.867 -1.768 -17.183 1.00 98.00 193 ASP A O 1
ATOM 1539 N N . GLU A 1 194 ? 8.548 -2.985 -16.321 1.00 98.38 194 GLU A N 1
ATOM 1540 C CA . GLU A 1 194 ? 8.050 -4.291 -16.778 1.00 98.38 194 GLU A CA 1
ATOM 1541 C C . GLU A 1 194 ? 6.643 -4.611 -16.250 1.00 98.38 194 GLU A C 1
ATOM 1543 O O . GLU A 1 194 ? 5.835 -5.197 -16.972 1.00 98.38 194 GLU A O 1
ATOM 1548 N N . VAL A 1 195 ? 6.339 -4.255 -14.997 1.00 98.38 195 VAL A N 1
ATOM 1549 C CA . VAL A 1 195 ? 5.047 -4.581 -14.362 1.00 98.38 195 VAL A CA 1
ATOM 1550 C C . VAL A 1 195 ? 4.076 -3.400 -14.315 1.00 98.38 195 VAL A C 1
ATOM 1552 O O . VAL A 1 195 ? 2.914 -3.586 -13.942 1.00 98.38 195 VAL A O 1
ATOM 1555 N N . PHE A 1 196 ? 4.527 -2.197 -14.691 1.00 98.25 196 PHE A N 1
ATOM 1556 C CA . PHE A 1 196 ? 3.811 -0.947 -14.447 1.00 98.25 196 PHE A CA 1
ATOM 1557 C C . PHE A 1 196 ? 2.380 -0.983 -14.963 1.00 98.25 196 PHE A C 1
ATOM 1559 O O . PHE A 1 196 ? 1.454 -0.778 -14.186 1.00 98.25 196 PHE A O 1
ATOM 1566 N N . ASP A 1 197 ? 2.183 -1.283 -16.246 1.00 97.44 197 ASP A N 1
ATOM 1567 C CA . ASP A 1 197 ? 0.858 -1.197 -16.860 1.00 97.44 197 ASP A CA 1
ATOM 1568 C C . ASP A 1 197 ? -0.128 -2.194 -16.241 1.00 97.44 197 ASP A C 1
ATOM 1570 O O . ASP A 1 197 ? -1.282 -1.849 -15.995 1.00 97.44 197 ASP A O 1
ATOM 1574 N N . SER A 1 198 ? 0.314 -3.412 -15.918 1.00 97.44 198 SER A N 1
ATOM 1575 C CA . SER A 1 198 ? -0.551 -4.401 -15.266 1.00 97.44 198 SER A CA 1
ATOM 1576 C C . SER A 1 198 ? -0.958 -3.947 -13.864 1.00 97.44 198 SER A C 1
ATOM 1578 O O . SER A 1 198 ? -2.130 -4.006 -13.503 1.00 97.44 198 SER A O 1
ATOM 1580 N N . CYS A 1 199 ? 0.007 -3.493 -13.066 1.00 98.06 199 CYS A N 1
ATOM 1581 C CA . CYS A 1 199 ? -0.208 -3.189 -11.653 1.00 98.06 199 CYS A CA 1
ATOM 1582 C C . CYS A 1 199 ? -0.882 -1.831 -11.450 1.00 98.06 199 CYS A C 1
ATOM 1584 O O . CYS A 1 199 ? -1.718 -1.679 -10.566 1.00 98.06 199 CYS A O 1
ATOM 1586 N N . PHE A 1 200 ? -0.578 -0.850 -12.299 1.00 97.06 200 PHE A N 1
ATOM 1587 C CA . PHE A 1 200 ? -1.210 0.465 -12.278 1.00 97.06 200 PHE A CA 1
ATOM 1588 C C . PHE A 1 200 ? -2.709 0.381 -12.593 1.00 97.06 200 PHE A C 1
ATOM 1590 O O . PHE A 1 200 ? -3.492 1.111 -11.995 1.00 97.06 200 PHE A O 1
ATOM 1597 N N . ASN A 1 201 ? -3.114 -0.528 -13.486 1.00 96.69 201 ASN A N 1
ATOM 1598 C CA . ASN A 1 201 ? -4.519 -0.720 -13.860 1.00 96.69 201 ASN A CA 1
ATOM 1599 C C . ASN A 1 201 ? -5.290 -1.670 -12.921 1.00 96.69 201 ASN A C 1
ATOM 1601 O O . ASN A 1 201 ? -6.499 -1.852 -13.085 1.00 96.69 201 ASN A O 1
ATOM 1605 N N . ASP A 1 202 ? -4.629 -2.263 -11.922 1.00 96.81 202 ASP A N 1
ATOM 1606 C CA . ASP A 1 202 ? -5.279 -3.085 -10.903 1.00 96.81 202 ASP A CA 1
ATOM 1607 C C . ASP A 1 202 ? -5.731 -2.227 -9.716 1.00 96.81 202 ASP A C 1
ATOM 1609 O O . ASP A 1 202 ? -4.989 -1.935 -8.772 1.00 96.81 202 ASP A O 1
ATOM 1613 N N . HIS A 1 203 ? -6.998 -1.826 -9.775 1.00 95.50 203 HIS A N 1
ATOM 1614 C CA . HIS A 1 203 ? -7.609 -0.934 -8.797 1.00 95.50 203 HIS A CA 1
ATOM 1615 C C . HIS A 1 203 ? -8.342 -1.656 -7.664 1.00 95.50 203 HIS A C 1
ATOM 1617 O O . HIS A 1 203 ? -9.123 -1.028 -6.947 1.00 95.50 203 HIS A O 1
ATOM 1623 N N . ALA A 1 204 ? -8.178 -2.967 -7.499 1.00 93.75 204 ALA A N 1
ATOM 1624 C CA . ALA A 1 204 ? -8.840 -3.662 -6.404 1.00 93.75 204 ALA A CA 1
ATOM 1625 C C . ALA A 1 204 ? -8.305 -3.181 -5.035 1.00 93.75 204 ALA A C 1
ATOM 1627 O O . ALA A 1 204 ? -7.100 -2.939 -4.901 1.00 93.75 204 ALA A O 1
ATOM 1628 N N . PRO A 1 205 ? -9.164 -3.064 -4.002 1.00 94.19 205 PRO A N 1
ATOM 1629 C CA . PRO A 1 205 ? -10.612 -3.317 -3.997 1.00 94.19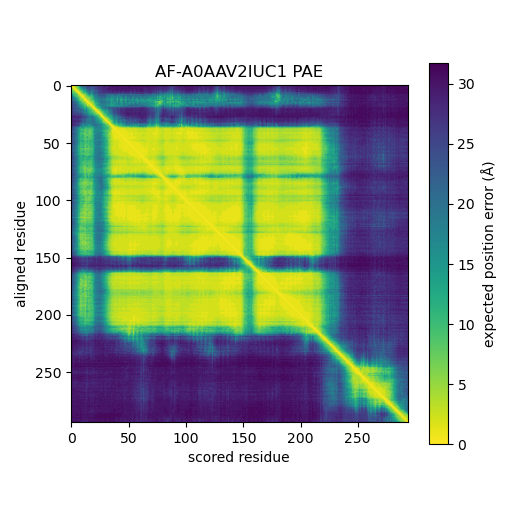 205 PRO A CA 1
ATOM 1630 C C . PRO A 1 205 ? -11.469 -2.084 -4.346 1.00 94.19 205 PRO A C 1
ATOM 1632 O O . PRO A 1 205 ? -12.693 -2.154 -4.303 1.00 94.19 205 PRO A O 1
ATOM 1635 N N . PHE A 1 206 ? -10.851 -0.955 -4.689 1.00 91.31 206 PHE A N 1
ATOM 1636 C CA . PHE A 1 206 ? -11.528 0.318 -4.958 1.00 91.31 206 PHE A CA 1
ATOM 1637 C C . PHE A 1 206 ? -12.296 0.354 -6.290 1.00 91.31 206 PHE A C 1
ATOM 1639 O O . PHE A 1 206 ? -13.182 1.186 -6.472 1.00 91.31 206 PHE A O 1
ATOM 1646 N N . GLY A 1 207 ? -11.916 -0.487 -7.257 1.00 89.06 207 GLY A N 1
ATOM 1647 C CA . GLY A 1 207 ? -12.473 -0.516 -8.617 1.00 89.06 207 GLY A CA 1
ATOM 1648 C C . GLY A 1 207 ? -12.034 0.655 -9.510 1.00 89.06 207 GLY A C 1
ATOM 1649 O O . GLY A 1 207 ? -12.244 0.628 -10.720 1.00 89.06 207 GLY A O 1
ATOM 1650 N N . ARG A 1 208 ? -11.393 1.676 -8.935 1.00 88.75 208 ARG A N 1
ATOM 1651 C CA . ARG A 1 208 ? -10.839 2.859 -9.607 1.00 88.75 208 ARG A CA 1
ATOM 1652 C C . ARG A 1 208 ? -9.772 3.524 -8.745 1.00 88.75 208 ARG A C 1
ATOM 1654 O O . ARG A 1 208 ? -9.744 3.313 -7.535 1.00 88.75 208 ARG A O 1
ATOM 1661 N N . ILE A 1 209 ? -8.959 4.381 -9.356 1.00 89.69 209 ILE A N 1
ATOM 1662 C CA . ILE A 1 209 ? -8.021 5.244 -8.630 1.00 89.69 209 ILE A CA 1
ATOM 1663 C C . ILE A 1 209 ? -8.833 6.250 -7.793 1.00 89.69 209 ILE A C 1
ATOM 1665 O O . ILE A 1 209 ? -9.615 7.018 -8.367 1.00 89.69 209 ILE A O 1
ATOM 1669 N N . PRO A 1 210 ? -8.711 6.264 -6.453 1.00 85.69 210 PRO A N 1
ATOM 1670 C CA . PRO A 1 210 ? -9.546 7.127 -5.634 1.00 85.69 210 PRO A CA 1
ATOM 1671 C C . PRO A 1 210 ? -8.913 8.522 -5.496 1.00 85.69 210 PRO A C 1
ATOM 1673 O O . PRO A 1 210 ? -7.862 8.685 -4.875 1.00 85.69 210 PRO A O 1
ATOM 1676 N N . HIS A 1 211 ? -9.576 9.552 -6.029 1.00 80.25 211 HIS A N 1
ATOM 1677 C CA . HIS A 1 211 ? -9.100 10.943 -5.992 1.00 80.25 211 HIS A CA 1
ATOM 1678 C C . HIS A 1 211 ? -9.666 11.741 -4.809 1.00 80.25 211 HIS A C 1
ATOM 1680 O O . HIS A 1 211 ? -9.163 12.809 -4.461 1.00 80.25 211 HIS A O 1
ATOM 1686 N N . SER A 1 212 ? -10.723 11.233 -4.17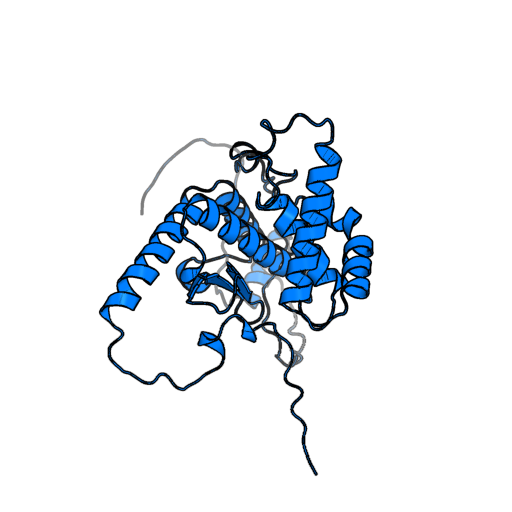8 1.00 77.31 212 SER A N 1
ATOM 1687 C CA . SER A 1 212 ? -11.394 11.859 -3.048 1.00 77.31 212 SER A CA 1
ATOM 1688 C C . SER A 1 212 ? -11.952 10.823 -2.072 1.00 77.31 212 SER A C 1
ATOM 1690 O O . SER A 1 212 ? -12.178 9.663 -2.404 1.00 77.31 212 SER A O 1
ATOM 1692 N N . LYS A 1 213 ? -12.308 11.270 -0.861 1.00 75.31 213 LYS A N 1
ATOM 1693 C CA . LYS A 1 213 ? -12.992 10.437 0.148 1.00 75.31 213 LYS A CA 1
ATOM 1694 C C . LYS A 1 213 ? -14.295 9.798 -0.351 1.00 75.31 213 LYS A C 1
ATOM 1696 O O . LYS A 1 213 ? -14.705 8.773 0.181 1.00 75.31 213 LYS A O 1
ATOM 1701 N N . LYS A 1 214 ? -14.970 10.405 -1.336 1.00 73.00 214 LYS A N 1
ATOM 1702 C CA . LYS A 1 214 ? -16.196 9.846 -1.930 1.00 73.00 214 LYS A CA 1
ATOM 1703 C C . LYS A 1 214 ? -15.899 8.597 -2.754 1.00 73.00 214 LYS A C 1
ATOM 1705 O O . LYS A 1 214 ? -16.781 7.763 -2.920 1.00 73.00 214 LYS A O 1
ATOM 1710 N N . ASP A 1 215 ? -14.664 8.467 -3.226 1.00 74.50 215 ASP A N 1
ATOM 1711 C CA . ASP A 1 215 ? -14.277 7.415 -4.151 1.00 74.50 215 ASP A CA 1
ATOM 1712 C C . ASP A 1 215 ? -14.022 6.075 -3.472 1.00 74.50 215 ASP A C 1
ATOM 17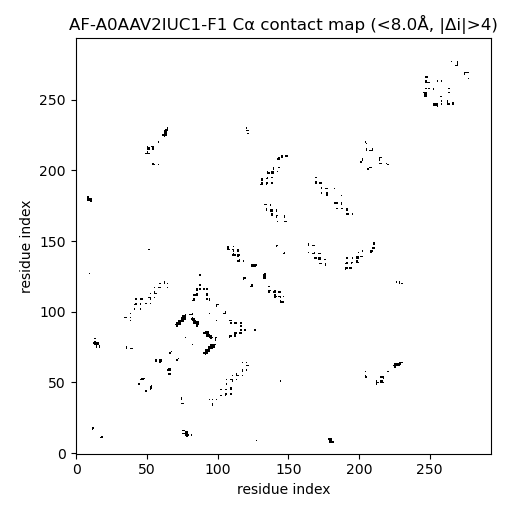14 O O . ASP A 1 215 ? -14.143 5.034 -4.104 1.00 74.50 215 ASP A O 1
ATOM 1718 N N . ALA A 1 216 ? -13.768 6.120 -2.166 1.00 74.56 216 ALA A N 1
ATOM 1719 C CA . ALA A 1 216 ? -13.575 4.963 -1.309 1.00 74.56 216 ALA A CA 1
ATOM 1720 C C . ALA A 1 216 ? -14.820 4.624 -0.460 1.00 74.56 216 ALA A C 1
ATOM 1722 O O . ALA A 1 216 ? -14.712 3.949 0.562 1.00 74.56 216 ALA A O 1
ATOM 1723 N N . LYS A 1 217 ? -16.014 5.121 -0.817 1.00 70.38 217 LYS A N 1
ATOM 1724 C CA . LYS A 1 217 ? -17.244 4.766 -0.093 1.00 70.38 217 LYS A CA 1
ATOM 1725 C C . LYS A 1 217 ? -17.670 3.324 -0.397 1.00 70.38 217 LYS A C 1
ATOM 1727 O O . LYS A 1 217 ? -17.673 2.886 -1.546 1.00 70.38 217 LYS A O 1
ATOM 1732 N N . VAL A 1 218 ? -18.061 2.621 0.667 1.00 57.19 218 VAL A N 1
ATOM 1733 C CA . VAL A 1 218 ? -18.340 1.170 0.727 1.00 57.19 218 VAL A CA 1
ATOM 1734 C C . VAL A 1 218 ? -19.588 0.745 -0.066 1.00 57.19 218 VAL A C 1
ATOM 1736 O O . VAL A 1 218 ? -19.825 -0.446 -0.231 1.00 57.19 218 VAL A O 1
ATOM 1739 N N . ASP A 1 219 ? -20.326 1.683 -0.661 1.00 50.47 219 ASP A N 1
ATOM 1740 C CA . ASP A 1 219 ? -21.519 1.423 -1.487 1.00 50.47 219 ASP A CA 1
ATOM 1741 C C . ASP A 1 219 ? -21.226 0.598 -2.767 1.00 50.47 219 ASP A C 1
ATOM 1743 O O . ASP A 1 219 ? -22.129 0.323 -3.551 1.00 50.47 219 ASP A O 1
ATOM 1747 N N . SER A 1 220 ? -19.965 0.219 -3.001 1.00 43.56 220 SER A N 1
ATOM 1748 C CA . SER A 1 220 ? -19.457 -0.352 -4.251 1.00 43.56 220 SER A CA 1
ATOM 1749 C C . SER A 1 220 ? -18.849 -1.755 -4.145 1.00 43.56 220 SER A C 1
ATOM 1751 O O . SER A 1 220 ? -18.372 -2.244 -5.162 1.00 43.56 220 SER A O 1
ATOM 1753 N N . ILE A 1 221 ? -18.869 -2.435 -2.987 1.00 50.44 221 ILE A N 1
ATOM 1754 C CA . ILE A 1 221 ? -18.400 -3.835 -2.914 1.00 50.44 221 ILE A CA 1
ATOM 1755 C C . ILE A 1 221 ? -19.538 -4.764 -3.368 1.00 50.44 221 ILE A C 1
ATOM 1757 O O . ILE A 1 221 ? -20.516 -4.909 -2.628 1.00 50.44 221 ILE A O 1
ATOM 1761 N N . PRO A 1 222 ? -19.445 -5.437 -4.534 1.00 41.28 222 PRO A N 1
ATOM 1762 C CA . PRO A 1 222 ? -20.407 -6.466 -4.895 1.00 41.28 222 PRO A CA 1
ATOM 1763 C C . PRO A 1 222 ? -20.254 -7.618 -3.899 1.00 41.28 222 PRO A C 1
ATOM 1765 O O . PRO A 1 222 ? -19.170 -8.182 -3.741 1.00 41.28 222 PRO A O 1
ATOM 1768 N N . GLN A 1 223 ? -21.336 -7.971 -3.209 1.00 40.75 223 GLN A N 1
ATOM 1769 C CA . GLN A 1 223 ? -21.396 -9.189 -2.406 1.00 40.75 223 GLN A CA 1
ATOM 1770 C C . GLN A 1 223 ? -21.306 -10.387 -3.360 1.00 40.75 223 GLN A C 1
ATOM 1772 O O . GLN A 1 223 ? -22.319 -10.814 -3.906 1.00 40.75 223 GLN A O 1
ATOM 1777 N N . GLY A 1 224 ? -20.101 -10.884 -3.657 1.00 39.91 224 GLY A N 1
ATOM 1778 C CA . GLY A 1 224 ? -20.002 -11.920 -4.687 1.00 39.91 224 GLY A CA 1
ATOM 1779 C C . GLY A 1 224 ? -18.631 -12.470 -5.053 1.00 39.91 224 GLY A C 1
ATOM 1780 O O . GLY A 1 224 ? -18.517 -13.020 -6.140 1.00 39.91 224 GLY A O 1
ATOM 1781 N N . GLN A 1 225 ? -17.602 -12.361 -4.210 1.00 36.06 225 GLN A N 1
ATOM 1782 C CA . GLN A 1 225 ? -16.350 -13.102 -4.422 1.00 36.06 225 GLN A CA 1
ATOM 1783 C C . GLN A 1 225 ? -15.643 -13.351 -3.085 1.00 36.06 225 GLN A C 1
ATOM 1785 O O . GLN A 1 225 ? -14.666 -12.701 -2.728 1.00 36.06 225 GLN A O 1
ATOM 1790 N N . ALA A 1 226 ? -16.167 -14.307 -2.319 1.00 34.25 226 ALA A N 1
ATOM 1791 C CA . ALA A 1 226 ? -15.395 -14.939 -1.260 1.00 34.25 226 ALA A CA 1
ATOM 1792 C C . ALA A 1 226 ? -14.375 -15.872 -1.930 1.00 34.25 226 ALA A C 1
ATOM 1794 O O . ALA A 1 226 ? -14.689 -17.012 -2.270 1.00 34.25 226 ALA A O 1
ATOM 1795 N N . VAL A 1 227 ? -13.162 -15.380 -2.175 1.00 39.25 227 VAL A N 1
ATOM 1796 C CA . VAL A 1 227 ? -12.018 -16.271 -2.373 1.00 39.25 227 VAL A CA 1
ATOM 1797 C C . VAL A 1 227 ? -11.597 -16.746 -0.989 1.00 39.25 227 VAL A C 1
ATOM 1799 O O . VAL A 1 227 ? -11.157 -15.961 -0.158 1.00 39.25 227 VAL A O 1
ATOM 1802 N N . ALA A 1 228 ? -11.808 -18.029 -0.706 1.00 29.08 228 ALA A N 1
ATOM 1803 C CA . ALA A 1 228 ? -11.339 -18.645 0.525 1.00 29.08 228 ALA A CA 1
ATOM 1804 C C . ALA A 1 228 ? -9.806 -18.749 0.477 1.00 29.08 228 ALA A C 1
ATOM 1806 O O . ALA A 1 228 ? -9.258 -19.748 0.015 1.00 29.08 228 ALA A O 1
ATOM 1807 N N . ALA A 1 229 ? -9.110 -17.708 0.928 1.00 38.62 229 ALA A N 1
ATOM 1808 C CA . ALA A 1 229 ? -7.686 -17.767 1.216 1.00 38.62 229 ALA A CA 1
ATOM 1809 C C . ALA A 1 229 ? -7.519 -17.949 2.729 1.00 38.62 229 ALA A C 1
ATOM 1811 O O . ALA A 1 229 ? -7.551 -16.997 3.503 1.00 38.62 229 ALA A O 1
ATOM 1812 N N . VAL A 1 230 ? -7.381 -19.203 3.170 1.00 35.62 230 VAL A N 1
ATOM 1813 C CA . VAL A 1 230 ? -6.916 -19.486 4.531 1.00 35.62 230 VAL A CA 1
ATOM 1814 C C . VAL A 1 230 ? -5.411 -19.270 4.541 1.00 35.62 230 VAL A C 1
ATOM 1816 O O . VAL A 1 230 ? -4.657 -20.010 3.910 1.00 35.62 230 VAL A O 1
ATOM 1819 N N . MET A 1 231 ? -4.991 -18.249 5.272 1.00 31.25 231 MET A N 1
ATOM 1820 C CA . MET A 1 231 ? -3.602 -17.947 5.572 1.00 31.25 231 MET A CA 1
ATOM 1821 C C . MET A 1 231 ? -2.959 -19.154 6.276 1.00 31.25 231 MET A C 1
ATOM 1823 O O . MET A 1 231 ? -3.253 -19.442 7.436 1.00 31.25 231 MET A O 1
ATOM 1827 N N . ARG A 1 232 ? -2.123 -19.912 5.557 1.00 34.56 232 ARG A N 1
ATOM 1828 C CA . ARG A 1 232 ? -1.323 -20.998 6.139 1.00 34.56 232 ARG A CA 1
ATOM 1829 C C . ARG A 1 232 ? 0.047 -20.449 6.546 1.00 34.56 232 ARG A C 1
ATOM 1831 O O . ARG A 1 232 ? 0.686 -19.806 5.715 1.00 34.56 232 ARG A O 1
ATOM 1838 N N . PRO A 1 233 ? 0.536 -20.726 7.767 1.00 32.38 233 PRO A N 1
ATOM 1839 C CA . PRO A 1 233 ? 1.941 -20.519 8.078 1.00 32.38 233 PRO A CA 1
ATOM 1840 C C . PRO A 1 233 ? 2.789 -21.435 7.189 1.00 32.38 233 PRO A C 1
ATOM 1842 O O . PRO A 1 233 ? 2.444 -22.601 6.975 1.00 32.38 233 PRO A O 1
ATOM 1845 N N . GLN A 1 234 ? 3.895 -20.916 6.658 1.00 37.66 234 GLN A N 1
ATOM 1846 C CA . GLN A 1 234 ? 4.872 -21.748 5.964 1.00 37.66 234 GLN A CA 1
ATOM 1847 C C . GLN A 1 234 ? 5.528 -22.702 6.975 1.00 37.66 234 GLN A C 1
ATOM 1849 O O . GLN A 1 234 ? 6.032 -22.260 8.003 1.00 37.66 234 GLN A O 1
ATOM 1854 N N . GLY A 1 235 ? 5.517 -24.006 6.678 1.00 40.50 235 GLY A N 1
ATOM 1855 C CA . GLY A 1 235 ? 6.235 -25.026 7.453 1.00 40.50 235 GLY A CA 1
ATOM 1856 C C . GLY A 1 235 ? 5.340 -26.008 8.213 1.00 40.50 235 GLY A C 1
ATOM 1857 O O . GLY A 1 235 ? 5.237 -25.958 9.433 1.00 40.50 235 GLY A O 1
ATOM 1858 N N . GLY A 1 236 ? 4.733 -26.958 7.498 1.00 29.81 236 GLY A N 1
ATOM 1859 C CA . GLY A 1 236 ? 4.041 -28.101 8.096 1.00 29.81 236 GLY A CA 1
ATOM 1860 C C . GLY A 1 236 ? 4.017 -29.284 7.133 1.00 29.81 236 GLY A C 1
ATOM 1861 O O . GLY A 1 236 ? 3.380 -29.226 6.084 1.00 29.81 236 GLY A O 1
ATOM 1862 N N . LEU A 1 237 ? 4.755 -30.338 7.475 1.00 32.66 237 LEU A N 1
ATOM 1863 C CA . LEU A 1 237 ? 4.896 -31.571 6.705 1.00 32.66 237 LEU A CA 1
ATOM 1864 C C . LEU A 1 237 ? 3.525 -32.248 6.509 1.00 32.66 237 LEU A C 1
ATOM 1866 O O . LEU A 1 237 ? 2.812 -32.518 7.476 1.00 32.66 237 LEU A O 1
ATOM 1870 N N . LEU A 1 238 ? 3.161 -32.532 5.255 1.00 32.97 238 LEU A N 1
ATOM 1871 C CA . LEU A 1 238 ? 1.947 -33.267 4.891 1.00 32.97 238 LEU A CA 1
ATOM 1872 C C . LEU A 1 238 ? 1.984 -34.682 5.491 1.00 32.97 238 LEU A C 1
ATOM 1874 O O . LEU A 1 238 ? 2.639 -35.572 4.950 1.00 32.97 238 LEU A O 1
ATOM 1878 N N . SER A 1 239 ? 1.239 -34.920 6.571 1.00 31.53 239 SER A N 1
ATOM 1879 C CA . SER A 1 239 ? 0.872 -36.285 6.952 1.00 31.53 239 SER A CA 1
ATOM 1880 C C . SER A 1 239 ? -0.289 -36.739 6.073 1.00 31.53 239 SER A C 1
ATOM 1882 O O . SER A 1 239 ? -1.362 -36.136 6.077 1.00 31.53 239 SER A O 1
ATOM 1884 N N . ARG A 1 240 ? -0.058 -37.793 5.281 1.00 33.53 240 ARG A N 1
ATOM 1885 C CA . ARG A 1 240 ? -1.098 -38.493 4.519 1.00 33.53 240 ARG A CA 1
ATOM 1886 C C . ARG A 1 240 ? -2.175 -38.983 5.486 1.00 33.53 240 ARG A C 1
ATOM 1888 O O . ARG A 1 240 ? -1.915 -39.876 6.286 1.00 33.53 240 ARG A O 1
ATOM 1895 N N . VAL A 1 241 ? -3.379 -38.431 5.386 1.00 34.81 241 VAL A N 1
ATOM 1896 C CA . VAL A 1 241 ? -4.563 -39.002 6.032 1.00 34.81 241 VAL A CA 1
ATOM 1897 C C . VAL A 1 241 ? -5.122 -40.070 5.093 1.00 34.81 241 VAL A C 1
ATOM 1899 O O . VAL A 1 241 ? -5.414 -39.790 3.930 1.00 34.81 241 VAL A O 1
ATOM 1902 N N . SER A 1 242 ? -5.199 -41.309 5.579 1.00 30.98 242 SER A N 1
ATOM 1903 C CA . SER A 1 242 ? -5.791 -42.446 4.867 1.00 30.98 242 SER A CA 1
ATOM 1904 C C . SER A 1 242 ? -7.252 -42.171 4.482 1.00 30.98 242 SER A C 1
ATOM 1906 O O . SER A 1 242 ? -7.944 -41.449 5.203 1.00 30.98 242 SER A O 1
ATOM 1908 N N . PRO A 1 243 ? -7.757 -42.751 3.377 1.00 35.28 243 PRO A N 1
ATOM 1909 C CA . PRO A 1 243 ? -9.123 -42.511 2.940 1.00 35.28 243 PRO A CA 1
ATOM 1910 C C . PRO A 1 243 ? -10.099 -43.206 3.896 1.00 35.28 243 PRO A C 1
ATOM 1912 O O . PRO A 1 243 ? -10.264 -44.423 3.860 1.00 35.28 243 PRO A O 1
ATOM 1915 N N . LEU A 1 244 ? -10.747 -42.426 4.763 1.00 41.41 244 LEU A N 1
ATOM 1916 C CA . LEU A 1 244 ? -11.967 -42.856 5.439 1.00 41.41 244 LEU A CA 1
ATOM 1917 C C . LEU A 1 244 ? -13.078 -42.974 4.390 1.00 41.41 244 LEU A C 1
ATOM 1919 O O . LEU A 1 244 ? -13.279 -42.082 3.564 1.00 41.41 244 LEU A O 1
ATOM 1923 N N . THR A 1 245 ? -13.787 -44.096 4.412 1.00 45.56 245 THR A N 1
ATOM 1924 C CA . THR A 1 245 ? -14.968 -44.365 3.593 1.00 45.56 245 THR A CA 1
ATOM 1925 C C . THR A 1 245 ? -16.052 -43.319 3.878 1.00 45.56 245 THR A C 1
ATOM 1927 O O . THR A 1 245 ? -16.659 -43.301 4.945 1.00 45.56 245 THR A O 1
ATOM 1930 N N . LEU A 1 246 ? -16.276 -42.412 2.924 1.00 49.41 246 LEU A N 1
ATOM 1931 C CA . LEU A 1 246 ? -17.231 -41.305 3.037 1.00 49.41 246 LEU A CA 1
ATOM 1932 C C . LEU A 1 246 ? -18.677 -41.807 2.893 1.00 49.41 246 LEU A C 1
ATOM 1934 O O . LEU A 1 246 ? -19.032 -42.397 1.873 1.00 49.41 246 LEU A O 1
ATOM 1938 N N . THR A 1 247 ? -19.523 -41.515 3.883 1.00 52.00 247 THR A N 1
ATOM 1939 C CA . THR A 1 247 ? -20.984 -41.710 3.826 1.00 52.00 247 THR A CA 1
ATOM 1940 C C . THR A 1 247 ? -21.688 -40.358 3.988 1.00 52.00 247 THR A C 1
ATOM 1942 O O . THR A 1 247 ? -21.165 -39.462 4.645 1.00 52.00 247 THR A O 1
ATOM 1945 N N . CYS A 1 248 ? -22.830 -40.157 3.320 1.00 66.12 248 CYS A N 1
ATOM 1946 C CA . CYS A 1 248 ? -23.601 -38.911 3.424 1.00 66.12 248 CYS A CA 1
ATOM 1947 C C . CYS A 1 248 ? -24.310 -38.884 4.795 1.00 66.12 248 CYS A C 1
ATOM 1949 O O . CYS A 1 248 ? -24.888 -39.897 5.188 1.00 66.12 248 CYS A O 1
ATOM 1951 N N . PRO A 1 249 ? -24.313 -37.750 5.519 1.00 61.41 249 PRO A N 1
ATOM 1952 C CA . PRO A 1 249 ? -24.908 -37.653 6.857 1.00 61.41 249 PRO A CA 1
ATOM 1953 C C . PRO A 1 249 ? -26.448 -37.681 6.854 1.00 61.41 249 PRO A C 1
ATOM 1955 O O . PRO A 1 249 ? -27.065 -37.661 7.916 1.00 61.41 249 PRO A O 1
ATOM 1958 N N . ILE A 1 250 ? -27.082 -37.723 5.676 1.00 63.97 250 ILE A N 1
ATOM 1959 C CA . ILE A 1 250 ? -28.536 -37.825 5.534 1.00 63.97 250 ILE A CA 1
ATOM 1960 C C . ILE A 1 250 ? -28.951 -39.303 5.657 1.00 63.97 250 ILE A C 1
ATOM 1962 O O . ILE A 1 250 ? -28.512 -40.122 4.840 1.00 63.97 250 ILE A O 1
ATOM 1966 N N . PRO A 1 251 ? -29.827 -39.660 6.618 1.00 59.59 251 PRO A N 1
ATOM 1967 C CA . PRO A 1 251 ? -30.316 -41.027 6.773 1.00 59.59 251 PRO A CA 1
ATOM 1968 C C . PRO A 1 251 ? -30.921 -41.560 5.466 1.00 59.59 251 PRO A C 1
ATOM 1970 O O . PRO A 1 251 ? -31.795 -40.932 4.874 1.00 59.59 251 PRO A O 1
ATOM 1973 N N . GLY A 1 252 ? -30.449 -42.722 5.007 1.00 63.34 252 GLY A N 1
ATOM 1974 C CA . GLY A 1 252 ? -30.936 -43.382 3.787 1.00 63.34 252 GLY A CA 1
ATOM 1975 C C . GLY A 1 252 ? -30.171 -43.056 2.495 1.00 63.34 252 GLY A C 1
ATOM 1976 O O . GLY A 1 252 ? -30.421 -43.700 1.476 1.00 63.34 252 GLY A O 1
ATOM 1977 N N . VAL A 1 253 ? -29.202 -42.129 2.509 1.00 63.69 253 VAL A N 1
ATOM 1978 C CA . VAL A 1 253 ? -28.371 -41.814 1.330 1.00 63.69 253 VAL A CA 1
ATOM 1979 C C . VAL A 1 253 ? -27.010 -42.505 1.431 1.00 63.69 253 VAL A C 1
ATOM 1981 O O . VAL A 1 253 ? -26.093 -42.051 2.105 1.00 63.69 253 VAL A O 1
ATOM 1984 N N . VAL A 1 254 ? -26.859 -43.615 0.707 1.00 53.28 254 VAL A N 1
ATOM 1985 C CA . VAL A 1 254 ? -25.671 -44.490 0.793 1.00 53.28 254 VAL A CA 1
ATOM 1986 C C . VAL A 1 254 ? -24.516 -44.022 -0.111 1.00 53.28 254 VAL A C 1
ATOM 1988 O O . VAL A 1 254 ? -23.416 -44.560 -0.053 1.00 53.28 254 VAL A O 1
ATOM 1991 N N . ARG A 1 255 ? -24.747 -43.017 -0.969 1.00 61.88 255 ARG A N 1
ATOM 1992 C CA . ARG A 1 255 ? -23.800 -42.577 -2.004 1.00 61.88 255 ARG A CA 1
ATOM 1993 C C . ARG A 1 255 ? -23.499 -41.068 -1.921 1.00 61.88 255 ARG A C 1
ATOM 1995 O O . ARG A 1 255 ? -24.436 -40.277 -2.038 1.00 61.88 255 ARG A O 1
ATOM 2002 N N . PRO A 1 256 ? -22.231 -40.653 -1.717 1.00 58.78 256 PRO A N 1
ATOM 2003 C CA . PRO A 1 256 ? -21.868 -39.253 -1.464 1.00 58.78 256 PRO A CA 1
ATOM 2004 C C . PRO A 1 256 ? -22.096 -38.326 -2.668 1.00 58.78 256 PRO A C 1
ATOM 2006 O O . PRO A 1 256 ? -22.427 -37.156 -2.483 1.00 58.78 256 PRO A O 1
ATOM 2009 N N . ASP A 1 257 ? -22.014 -38.852 -3.891 1.00 66.50 257 ASP A N 1
ATOM 2010 C CA . ASP A 1 257 ? -22.317 -38.158 -5.151 1.00 66.50 257 ASP A CA 1
ATOM 2011 C C . ASP A 1 257 ? -23.798 -37.773 -5.297 1.00 66.50 257 ASP A C 1
ATOM 2013 O O . ASP A 1 257 ? -24.129 -36.876 -6.067 1.00 66.50 257 ASP A O 1
ATOM 2017 N N . LYS A 1 258 ? -24.690 -38.408 -4.526 1.00 68.25 258 LYS A N 1
ATOM 2018 C CA . LYS A 1 258 ? -26.132 -38.111 -4.507 1.00 68.25 258 LYS A CA 1
ATOM 2019 C C . LYS A 1 258 ? -26.560 -37.203 -3.351 1.00 68.25 258 LYS A C 1
ATOM 2021 O O . LYS A 1 258 ? -27.749 -36.940 -3.191 1.00 68.25 258 LYS A O 1
ATOM 2026 N N . CYS A 1 259 ? -25.615 -36.749 -2.530 1.00 71.06 259 CYS A N 1
ATOM 2027 C CA . CYS A 1 259 ? -25.875 -35.866 -1.397 1.00 71.06 259 CYS A CA 1
ATOM 2028 C C . CYS A 1 259 ? -26.093 -34.425 -1.927 1.00 71.06 259 CYS A C 1
ATOM 2030 O O . CYS A 1 259 ? -25.296 -33.972 -2.752 1.00 71.06 259 CYS A O 1
ATOM 2032 N N . PRO A 1 260 ? -27.142 -33.692 -1.507 1.00 71.38 260 PRO A N 1
ATOM 2033 C CA . PRO A 1 260 ? -27.379 -32.318 -1.953 1.00 71.38 260 PRO A CA 1
ATOM 2034 C C . PRO A 1 260 ? -26.161 -31.409 -1.698 1.00 71.38 260 PRO A C 1
ATOM 2036 O O . PRO A 1 260 ? -25.483 -31.595 -0.683 1.00 71.38 260 PRO A O 1
ATOM 2039 N N . PRO A 1 261 ? -25.893 -30.393 -2.545 1.00 65.94 261 PRO A N 1
ATOM 2040 C CA . PRO A 1 261 ? -24.710 -29.538 -2.405 1.00 65.94 261 PRO A CA 1
ATOM 2041 C C . PRO A 1 261 ? -24.576 -28.888 -1.019 1.00 65.94 261 PRO A C 1
ATOM 2043 O O . PRO A 1 261 ? -23.480 -28.828 -0.469 1.00 65.94 261 PRO A O 1
ATOM 2046 N N . ALA A 1 262 ? -25.693 -28.472 -0.414 1.00 58.81 262 ALA A N 1
ATOM 2047 C CA . ALA A 1 262 ? -25.720 -27.893 0.931 1.00 58.81 262 ALA A CA 1
ATOM 2048 C C . ALA A 1 262 ? -25.252 -28.888 2.015 1.00 58.81 262 ALA A C 1
ATOM 2050 O O . ALA A 1 262 ? -24.406 -28.553 2.846 1.00 58.81 262 ALA A O 1
ATOM 2051 N N . ALA A 1 263 ? -25.691 -30.147 1.934 1.00 59.22 263 ALA A N 1
ATOM 2052 C CA . ALA A 1 263 ? -25.285 -31.209 2.852 1.00 59.22 263 ALA A CA 1
ATOM 2053 C C . ALA A 1 263 ? -23.814 -31.623 2.665 1.00 59.22 263 ALA A C 1
ATOM 2055 O O . ALA A 1 263 ? -23.129 -31.928 3.641 1.00 59.22 263 ALA A O 1
ATOM 2056 N N . GLN A 1 264 ? -23.293 -31.583 1.432 1.00 63.31 264 GLN A N 1
ATOM 2057 C CA . GLN A 1 264 ? -21.868 -31.816 1.157 1.00 63.31 264 GLN A CA 1
ATOM 2058 C C . GLN A 1 264 ? -20.979 -30.714 1.757 1.00 63.31 264 GLN A C 1
ATOM 2060 O O . GLN A 1 264 ? -19.920 -31.012 2.314 1.00 63.31 264 GLN A O 1
ATOM 2065 N N . ILE A 1 265 ? -21.420 -29.452 1.687 1.00 60.34 265 ILE A N 1
ATOM 2066 C CA . ILE A 1 265 ? -20.734 -28.299 2.293 1.00 60.34 265 ILE A CA 1
ATOM 2067 C C . ILE A 1 265 ? -20.739 -28.418 3.820 1.00 60.34 265 ILE A C 1
ATOM 2069 O O . ILE A 1 265 ? -19.688 -28.316 4.449 1.00 60.34 265 ILE A O 1
ATOM 2073 N N . CYS A 1 266 ? -21.899 -28.707 4.406 1.00 52.41 266 CYS A N 1
ATOM 2074 C CA . CYS A 1 266 ? -22.076 -28.868 5.848 1.00 52.41 266 CYS A CA 1
ATOM 2075 C C . CYS A 1 266 ? -21.250 -30.050 6.399 1.00 52.41 266 CYS A C 1
ATOM 2077 O O . CYS A 1 266 ? -20.590 -29.921 7.428 1.00 52.41 266 CYS A O 1
ATOM 2079 N N . HIS A 1 267 ? -21.169 -31.170 5.670 1.00 53.84 267 HIS A N 1
ATOM 2080 C CA . HIS A 1 267 ? -20.303 -32.301 6.025 1.00 53.84 267 HIS A CA 1
ATOM 2081 C C . HIS A 1 267 ? -18.806 -31.958 5.948 1.00 53.84 267 HIS A C 1
ATOM 2083 O O . HIS A 1 267 ? -18.039 -32.335 6.833 1.00 53.84 267 HIS A O 1
ATOM 2089 N N . ARG A 1 268 ? -18.379 -31.205 4.923 1.00 60.66 268 ARG A N 1
ATOM 2090 C CA . ARG A 1 268 ? -16.992 -30.723 4.819 1.00 60.66 268 ARG A CA 1
ATOM 2091 C C . ARG A 1 268 ? -16.634 -29.789 5.980 1.00 60.66 268 ARG A C 1
ATOM 2093 O O . ARG A 1 268 ? -15.565 -29.936 6.560 1.00 60.66 268 ARG A O 1
ATOM 2100 N N . TRP A 1 269 ? -17.547 -28.899 6.363 1.00 52.00 269 TRP A N 1
ATOM 2101 C CA . TRP A 1 269 ? -17.372 -28.005 7.510 1.00 52.00 269 TRP A CA 1
ATOM 2102 C C . TRP A 1 269 ? -17.270 -28.758 8.841 1.00 52.00 269 TRP A C 1
ATOM 2104 O O . TRP A 1 269 ? -16.400 -28.442 9.650 1.00 52.00 269 TRP A O 1
ATOM 2114 N N . MET A 1 270 ? -18.114 -29.772 9.066 1.00 60.69 270 MET A N 1
ATOM 2115 C CA . MET A 1 270 ? -18.053 -30.591 10.286 1.00 60.69 270 MET A CA 1
ATOM 2116 C C . MET A 1 270 ? -16.702 -31.309 10.433 1.00 60.69 270 MET A C 1
ATOM 2118 O O . MET A 1 270 ? -16.162 -31.359 11.538 1.00 60.69 270 MET A O 1
ATOM 2122 N N . LEU A 1 271 ? -16.131 -31.806 9.327 1.00 52.00 271 LEU A N 1
ATOM 2123 C CA . LEU A 1 271 ? -14.825 -32.475 9.314 1.00 52.00 271 LEU A CA 1
ATOM 2124 C C . LEU A 1 271 ? -13.645 -31.516 9.530 1.00 52.00 271 LEU A C 1
ATOM 2126 O O . LEU A 1 271 ? -12.688 -31.879 10.207 1.00 52.00 271 LEU A O 1
ATOM 2130 N N . GLU A 1 272 ? -13.693 -30.310 8.962 1.00 52.16 272 GLU A N 1
ATOM 2131 C CA . GLU A 1 272 ? -12.588 -29.342 9.057 1.00 52.16 272 GLU A CA 1
ATOM 2132 C C . GLU A 1 272 ? -12.552 -28.596 10.399 1.00 52.16 272 GLU A C 1
ATOM 2134 O O . GLU A 1 272 ? -11.480 -28.182 10.838 1.00 52.16 272 GLU A O 1
ATOM 2139 N N . LEU A 1 273 ? -13.701 -28.436 11.064 1.00 45.81 273 LEU A N 1
ATOM 2140 C CA . LEU A 1 273 ? -13.839 -27.593 12.259 1.00 45.81 273 LEU A CA 1
ATOM 2141 C C . LEU A 1 273 ? -14.175 -28.367 13.545 1.00 45.81 273 LEU A C 1
ATOM 2143 O O . LEU A 1 273 ? -14.317 -27.750 14.598 1.00 45.81 273 LEU A O 1
ATOM 2147 N N . ASN A 1 274 ? -14.293 -29.699 13.480 1.00 46.31 274 ASN A N 1
ATOM 2148 C CA . ASN A 1 274 ? -14.641 -30.571 14.612 1.00 46.31 274 ASN A CA 1
ATOM 2149 C C . ASN A 1 274 ? -15.943 -30.147 15.332 1.00 46.31 274 ASN A C 1
ATOM 2151 O O . ASN A 1 274 ? -16.021 -30.107 16.560 1.00 46.31 274 ASN A O 1
ATOM 2155 N N . ILE A 1 275 ? -16.967 -29.784 14.551 1.00 43.91 275 ILE A N 1
ATOM 2156 C CA . ILE A 1 275 ? -18.279 -29.336 15.041 1.00 43.91 275 ILE A CA 1
ATOM 2157 C C . ILE A 1 275 ? -19.265 -30.509 14.954 1.00 43.91 275 ILE A C 1
ATOM 2159 O O . ILE A 1 275 ? -19.381 -31.145 13.911 1.00 43.91 275 ILE A O 1
ATOM 2163 N N . HIS A 1 276 ? -20.004 -30.784 16.034 1.00 43.25 276 HIS A N 1
ATOM 2164 C CA . HIS A 1 276 ? -20.878 -31.965 16.131 1.00 43.25 276 HIS A CA 1
ATOM 2165 C C . HIS A 1 276 ? -22.295 -31.787 15.565 1.00 43.25 276 HIS A C 1
ATOM 2167 O O . HIS A 1 276 ? -23.056 -32.753 15.531 1.00 43.25 276 HIS A O 1
ATOM 2173 N N . ASN A 1 277 ? -22.684 -30.579 15.147 1.00 44.72 277 ASN A N 1
ATOM 2174 C CA . ASN A 1 277 ? -23.996 -30.352 14.550 1.00 44.72 277 ASN A CA 1
ATOM 2175 C C . ASN A 1 277 ? -23.998 -29.121 13.637 1.00 44.72 277 ASN A C 1
ATOM 2177 O O . ASN A 1 277 ? -23.420 -28.089 13.971 1.00 44.72 277 ASN A O 1
ATOM 2181 N N . CYS A 1 278 ? -24.669 -29.223 12.497 1.00 45.91 278 CYS A N 1
ATOM 2182 C CA . CYS A 1 278 ? -24.704 -28.195 11.467 1.00 45.91 278 CYS A CA 1
ATOM 2183 C C . CYS A 1 278 ? -26.156 -28.140 10.965 1.00 45.91 278 CYS A C 1
ATOM 2185 O O . CYS A 1 278 ? -26.656 -29.079 10.350 1.00 45.91 278 CYS A O 1
ATOM 2187 N N . ARG A 1 279 ? -26.891 -27.101 11.382 1.00 41.06 279 ARG A N 1
ATOM 2188 C CA . ARG A 1 279 ? -28.341 -26.985 11.162 1.00 41.06 279 ARG A CA 1
ATOM 2189 C C . ARG A 1 279 ? -28.586 -26.120 9.929 1.00 41.06 279 ARG A C 1
ATOM 2191 O O . ARG A 1 279 ? -28.196 -24.955 9.916 1.00 41.06 279 ARG A O 1
ATOM 2198 N N . GLU A 1 280 ? -29.231 -26.674 8.907 1.00 40.53 280 GLU A N 1
ATOM 2199 C CA . GLU A 1 280 ? -29.690 -25.892 7.757 1.00 40.53 280 GLU A CA 1
ATOM 2200 C C . GLU A 1 280 ? -30.812 -24.939 8.204 1.00 40.53 280 GLU A C 1
ATOM 2202 O O . GLU A 1 280 ? -31.864 -25.371 8.675 1.00 40.53 280 GLU A O 1
ATOM 2207 N N . HIS A 1 281 ? -30.606 -23.628 8.057 1.00 34.34 281 HIS A N 1
ATOM 2208 C CA . HIS A 1 281 ? -31.709 -22.670 8.066 1.00 34.34 281 HIS A CA 1
ATOM 2209 C C . HIS A 1 281 ? -32.294 -22.618 6.653 1.00 34.34 281 HIS A C 1
ATOM 2211 O O . HIS A 1 281 ? 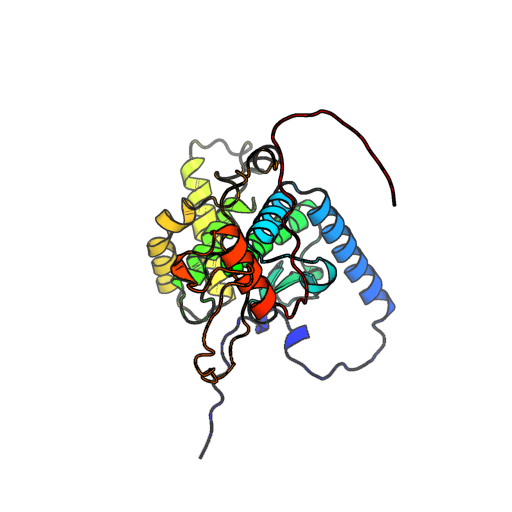-31.780 -21.918 5.781 1.00 34.34 281 HIS A O 1
ATOM 2217 N N . HIS A 1 282 ? -33.368 -23.371 6.411 1.00 35.22 282 HIS A N 1
ATOM 2218 C CA . HIS A 1 282 ? -34.152 -23.216 5.189 1.00 35.22 282 HIS A CA 1
ATOM 2219 C C . HIS A 1 282 ? -34.834 -21.843 5.198 1.00 35.22 282 HIS A C 1
ATOM 2221 O O . HIS A 1 282 ? -35.788 -21.609 5.940 1.00 35.22 282 HIS A O 1
ATOM 2227 N N . ALA A 1 283 ? -34.352 -20.927 4.362 1.00 30.20 283 ALA A N 1
ATOM 2228 C CA . ALA A 1 283 ? -35.098 -19.732 4.004 1.00 30.20 283 ALA A CA 1
ATOM 2229 C C . ALA A 1 283 ? -36.258 -20.145 3.080 1.00 30.20 283 ALA A C 1
ATOM 2231 O O . ALA A 1 283 ? -36.057 -20.386 1.890 1.00 30.20 283 ALA A O 1
ATOM 2232 N N . HIS A 1 284 ? -37.472 -20.253 3.624 1.00 29.86 284 HIS A N 1
ATOM 2233 C CA . HIS A 1 284 ? -38.684 -20.278 2.804 1.00 29.86 284 HIS A CA 1
ATOM 2234 C C . HIS A 1 284 ? -38.961 -18.869 2.248 1.00 29.86 284 HIS A C 1
ATOM 2236 O O . HIS A 1 284 ? -38.806 -17.884 2.976 1.00 29.86 284 HIS A O 1
ATOM 2242 N N . PRO A 1 285 ? -39.381 -18.735 0.977 1.00 37.16 285 PRO A N 1
ATOM 2243 C CA . PRO A 1 285 ? -39.693 -17.440 0.402 1.00 37.16 285 PRO A CA 1
ATOM 2244 C C . PRO A 1 285 ? -41.075 -16.982 0.882 1.00 37.16 285 PRO A C 1
ATOM 2246 O O . PRO A 1 285 ? -42.085 -17.611 0.582 1.00 37.16 285 PRO A O 1
ATOM 2249 N N . GLY A 1 286 ? -41.106 -15.857 1.596 1.00 37.25 286 GLY A N 1
ATOM 2250 C CA . GLY A 1 286 ? -42.323 -15.092 1.867 1.00 37.25 286 GLY A CA 1
ATOM 2251 C C . GLY A 1 286 ? -42.909 -15.269 3.266 1.00 37.25 286 GLY A C 1
ATOM 2252 O O . GLY A 1 286 ? -43.796 -16.084 3.463 1.00 37.25 286 GLY A O 1
ATOM 2253 N N . HIS A 1 287 ? -42.477 -14.433 4.214 1.00 28.28 287 HIS A N 1
ATOM 2254 C CA . HIS A 1 287 ? -43.366 -13.631 5.066 1.00 28.28 287 HIS A CA 1
ATOM 2255 C C . HIS A 1 287 ? -42.554 -12.614 5.887 1.00 28.28 287 HIS A C 1
ATOM 2257 O O . HIS A 1 287 ? -41.372 -12.793 6.168 1.00 28.28 287 HIS A O 1
ATOM 2263 N N . ARG A 1 288 ? -43.205 -11.489 6.180 1.00 31.73 288 ARG A N 1
ATOM 2264 C CA . ARG A 1 288 ? -42.691 -10.262 6.801 1.00 31.73 288 ARG A CA 1
ATOM 2265 C C . ARG A 1 288 ? -42.569 -10.401 8.337 1.00 31.73 288 ARG A C 1
ATOM 2267 O O . ARG A 1 288 ? -43.475 -10.955 8.939 1.00 31.73 288 ARG A O 1
ATOM 2274 N N . THR A 1 289 ? -41.499 -9.808 8.895 1.00 35.03 289 THR A N 1
ATOM 2275 C CA . THR A 1 289 ? -41.252 -9.327 10.287 1.00 35.03 289 THR A CA 1
ATOM 2276 C C . THR A 1 289 ? -41.521 -10.239 11.489 1.00 35.03 289 THR A C 1
ATOM 2278 O O . THR A 1 289 ? -42.669 -10.565 11.740 1.00 35.03 289 THR A O 1
ATOM 2281 N N . GLU A 1 290 ? -40.505 -10.421 12.349 1.00 28.41 290 GLU A N 1
ATOM 2282 C CA . GLU A 1 290 ? -40.526 -9.940 13.749 1.00 28.41 290 GLU A CA 1
ATOM 2283 C C . GLU A 1 290 ? -39.143 -10.029 14.432 1.00 28.41 290 GLU A C 1
ATOM 2285 O O . GLU A 1 290 ? -38.360 -10.945 14.189 1.00 28.41 290 GLU A O 1
ATOM 2290 N N . LEU A 1 291 ? -38.849 -9.032 15.275 1.00 36.69 291 LEU A N 1
ATOM 2291 C CA . LEU A 1 291 ? -37.786 -9.045 16.281 1.00 36.69 291 LEU A CA 1
ATOM 2292 C C . LEU A 1 291 ? -38.137 -10.062 17.374 1.00 36.69 291 LEU A C 1
ATOM 2294 O O . LEU A 1 291 ? -39.249 -10.032 17.891 1.00 36.69 291 LEU A O 1
ATOM 2298 N N . SER A 1 292 ? -37.170 -10.852 17.835 1.00 28.02 292 SER A N 1
ATOM 2299 C CA . SER A 1 292 ? -37.178 -11.320 19.224 1.00 28.02 292 SER A CA 1
ATOM 2300 C C . SER A 1 292 ? -35.757 -11.506 19.750 1.00 28.02 292 SER A C 1
ATOM 2302 O O . SER A 1 292 ? -34.889 -12.082 19.098 1.00 28.02 292 SER A O 1
ATOM 2304 N N . HIS A 1 293 ? -35.540 -10.928 20.930 1.00 31.00 293 HIS A N 1
ATOM 2305 C CA . HIS A 1 293 ? -34.417 -11.189 21.815 1.00 31.00 293 HIS A CA 1
ATOM 2306 C C . HIS A 1 293 ? -34.477 -12.628 22.337 1.00 31.00 293 HIS A C 1
ATOM 2308 O O . HIS A 1 293 ? -35.564 -13.090 22.683 1.00 31.00 293 HIS A O 1
ATOM 2314 N N . ILE A 1 294 ? -33.314 -13.275 22.443 1.00 34.41 294 ILE A N 1
ATOM 2315 C CA . ILE A 1 294 ? -32.655 -13.779 23.668 1.00 34.41 294 ILE A CA 1
ATOM 2316 C C . ILE A 1 294 ? -31.214 -14.127 23.283 1.00 34.41 294 ILE A C 1
ATOM 2318 O O . ILE A 1 294 ? -31.031 -14.785 22.235 1.00 34.41 294 ILE A O 1
#

pLDDT: mean 72.49, std 24.53, range [28.02, 98.5]

Mean predicted aligned error: 16.44 Å

Sequence (294 aa):
MDQTKQDEDYGYDVFPGRNNTKYKKGSIVETLFTFNHKCQVMLQFAVDTSPYAKLLLSAMKNSGCQVFKDRHFACEDCDGSVSGGFDAASSQIVLCQNNIHQQSHMNRVVTHELIHAFDHCRANVDWFNNYRHLACSEIRAANLSGDCAFNSEISRFHFGLKKHHQECVRGRALRSILAVRKISREAAEKIVDEVFDSCFNDHAPFGRIPHSKKDAKVDSIPQGQAVAAVMRPQGGLLSRVSPLTLTCPIPGVVRPDKCPPAAQICHRWMLELNIHNCREHHAHPGHRTELSHI